Protein AF-0000000078280995 (afdb_homodimer)

Sequence (198 aa):
MEKNSMEFKRMLYELMNGTLDLETHPVPESRNVKNEFEEGGVCGELYKEVFEANRRICERFGVPEDKDVEIIISKLLQIGEYECMKMYDYGALFSKNSKMEKNSMEFKRMLYELMNGTLDLETHPVPESRNVKNEFEEGGVCGELYKEVFEANRRICERFGVPEDKDVEIIISKLLQIGEYECMKMYDYGALFSKNSK

Structure (mmCIF, N/CA/C/O backbone):
data_AF-0000000078280995-model_v1
#
loop_
_entity.id
_entity.type
_entity.pdbx_description
1 polymer 'Uncharacterized protein'
#
loop_
_atom_site.group_PDB
_atom_site.id
_atom_site.type_symbol
_atom_site.label_atom_id
_atom_site.label_alt_id
_atom_site.label_comp_id
_atom_site.label_asym_id
_atom_site.label_entity_id
_atom_site.label_seq_id
_atom_site.pdbx_PDB_ins_code
_atom_site.Cartn_x
_atom_site.Cartn_y
_atom_site.Cartn_z
_atom_site.occupancy
_atom_site.B_iso_or_equiv
_atom_site.auth_seq_id
_atom_site.auth_comp_id
_atom_site.auth_asym_id
_atom_site.auth_atom_id
_atom_site.pdbx_PDB_model_num
ATOM 1 N N . MET A 1 1 ? -13.375 12.188 17.203 1 84.31 1 MET A N 1
ATOM 2 C CA . MET A 1 1 ? -12.18 11.352 17.219 1 84.31 1 MET A CA 1
ATOM 3 C C . MET A 1 1 ? -10.922 12.203 17.094 1 84.31 1 MET A C 1
ATOM 5 O O . MET A 1 1 ? -10.906 13.195 16.359 1 84.31 1 MET A O 1
ATOM 9 N N . GLU A 1 2 ? -9.867 11.75 17.875 1 90.56 2 GLU A N 1
ATOM 10 C CA . GLU A 1 2 ? -8.602 12.477 17.797 1 90.56 2 GLU A CA 1
ATOM 11 C C . GLU A 1 2 ? -7.969 12.312 16.406 1 90.56 2 GLU A C 1
ATOM 13 O O . GLU A 1 2 ? -7.773 11.195 15.938 1 90.56 2 GLU A O 1
ATOM 18 N N . LYS A 1 3 ? -7.59 13.297 15.742 1 92.75 3 LYS A N 1
ATOM 19 C CA . LYS A 1 3 ? -7.199 13.32 14.336 1 92.75 3 LYS A CA 1
ATOM 20 C C . LYS A 1 3 ? -5.863 12.617 14.125 1 92.75 3 LYS A C 1
ATOM 22 O O . LYS A 1 3 ? -5.562 12.164 13.016 1 92.75 3 LYS A O 1
ATOM 27 N N . ASN A 1 4 ? -5.098 12.5 15.141 1 92.25 4 ASN A N 1
ATOM 28 C CA . ASN A 1 4 ? -3.807 11.836 14.969 1 92.25 4 ASN A CA 1
ATOM 29 C C . ASN A 1 4 ? -3.814 10.43 15.562 1 92.25 4 ASN A C 1
ATOM 31 O O . ASN A 1 4 ? -2.777 9.766 15.609 1 92.25 4 ASN A O 1
ATOM 35 N N . SER A 1 5 ? -4.973 9.977 15.938 1 95.31 5 SER A N 1
ATOM 36 C CA . SER A 1 5 ? -5.086 8.641 16.516 1 95.31 5 SER A CA 1
ATOM 37 C C . SER A 1 5 ? -5.059 7.566 15.43 1 95.31 5 SER A C 1
ATOM 39 O O . SER A 1 5 ? -5.367 7.844 14.266 1 95.31 5 SER A O 1
ATOM 41 N N . MET A 1 6 ? -4.703 6.332 15.852 1 97.06 6 MET A N 1
ATOM 42 C CA . MET A 1 6 ? -4.703 5.195 14.93 1 97.06 6 MET A CA 1
ATOM 43 C C . MET A 1 6 ? -6.113 4.91 14.422 1 97.06 6 MET A C 1
ATOM 45 O O . MET A 1 6 ? -6.301 4.578 13.25 1 97.06 6 MET A O 1
ATOM 49 N N . GLU A 1 7 ? -7.094 5.094 15.281 1 96.31 7 GLU A N 1
ATOM 50 C CA . GLU A 1 7 ? -8.484 4.852 14.906 1 96.31 7 GLU A CA 1
ATOM 51 C C . GLU A 1 7 ? -8.938 5.797 13.797 1 96.31 7 GLU A C 1
ATOM 53 O O . GLU A 1 7 ? -9.602 5.375 12.852 1 96.31 7 GLU A O 1
ATOM 58 N N . PHE A 1 8 ? -8.555 7.043 13.969 1 97.44 8 PHE A N 1
ATOM 59 C CA . PHE A 1 8 ? -8.922 8.039 12.969 1 97.44 8 PHE A CA 1
ATOM 60 C C . PHE A 1 8 ? -8.242 7.75 11.641 1 97.44 8 PHE A C 1
ATOM 62 O O . PHE A 1 8 ? -8.891 7.762 10.586 1 97.44 8 PHE A O 1
ATOM 69 N N . LYS A 1 9 ? -7.016 7.422 11.648 1 98.12 9 LYS A N 1
ATOM 70 C CA . LYS A 1 9 ? -6.25 7.102 10.445 1 98.12 9 LYS A CA 1
ATOM 71 C C . LYS A 1 9 ? -6.824 5.875 9.734 1 98.12 9 LYS A C 1
ATOM 73 O O . LYS A 1 9 ? -6.957 5.867 8.516 1 98.12 9 LYS A O 1
ATOM 78 N N . ARG A 1 10 ? -7.141 4.883 10.5 1 97.94 10 ARG A N 1
ATOM 79 C CA . ARG A 1 10 ? -7.715 3.662 9.945 1 97.94 10 ARG A CA 1
ATOM 80 C C . ARG A 1 10 ? -9.07 3.939 9.305 1 97.94 10 ARG A C 1
ATOM 82 O O . ARG A 1 10 ? -9.391 3.373 8.258 1 97.94 10 ARG A O 1
ATOM 89 N N . MET A 1 11 ? -9.812 4.77 9.953 1 97.75 11 MET A N 1
ATOM 90 C CA . MET A 1 11 ? -11.102 5.148 9.383 1 97.75 11 MET A CA 1
ATOM 91 C C . MET A 1 11 ? -10.914 5.805 8.016 1 97.75 11 MET A C 1
ATOM 93 O O . MET A 1 11 ? -11.617 5.469 7.062 1 97.75 11 MET A O 1
ATOM 97 N N . LEU A 1 12 ? -9.977 6.715 7.887 1 98.25 12 LEU A N 1
ATOM 98 C CA . LEU A 1 12 ? -9.711 7.363 6.609 1 98.25 12 LEU A CA 1
ATOM 99 C C . LEU A 1 12 ? -9.273 6.344 5.562 1 98.25 12 LEU A C 1
ATOM 101 O O . LEU A 1 12 ? -9.703 6.414 4.41 1 98.25 12 LEU A O 1
ATOM 105 N N . TYR A 1 13 ? -8.414 5.445 6.016 1 98.62 13 TYR A N 1
ATOM 106 C CA . TYR A 1 13 ? -7.949 4.391 5.125 1 98.62 13 TYR A CA 1
ATOM 107 C C . TYR A 1 13 ? -9.117 3.547 4.621 1 98.62 13 TYR A C 1
ATOM 109 O O . TYR A 1 13 ? -9.188 3.223 3.436 1 98.62 13 TYR A O 1
ATOM 117 N N . GLU A 1 14 ? -10 3.18 5.512 1 98.06 14 GLU A N 1
ATOM 118 C CA . GLU A 1 14 ? -11.172 2.393 5.148 1 98.06 14 GLU A CA 1
ATOM 119 C C . GLU A 1 14 ? -12.102 3.176 4.219 1 98.06 14 GLU A C 1
ATOM 121 O O . GLU A 1 14 ? -12.688 2.605 3.297 1 98.06 14 GLU A O 1
ATOM 126 N N . LEU A 1 15 ? -12.258 4.465 4.473 1 97.81 15 LEU A N 1
ATOM 127 C CA . LEU A 1 15 ? -13.016 5.324 3.572 1 97.81 15 LEU A CA 1
ATOM 128 C C . LEU A 1 15 ? -12.414 5.309 2.17 1 97.81 15 LEU A C 1
ATOM 130 O O . LEU A 1 15 ? -13.133 5.109 1.186 1 97.81 15 LEU A O 1
ATOM 134 N N . MET A 1 16 ? -11.102 5.508 2.096 1 97.81 16 MET A N 1
ATOM 135 C CA . MET A 1 16 ? -10.367 5.578 0.832 1 97.81 16 MET A CA 1
ATOM 136 C C . MET A 1 16 ? -10.5 4.27 0.057 1 97.81 16 MET A C 1
ATOM 138 O O . MET A 1 16 ? -10.492 4.273 -1.176 1 97.81 16 MET A O 1
ATOM 142 N N . ASN A 1 17 ? -10.695 3.143 0.762 1 97.62 17 ASN A N 1
ATOM 143 C CA . ASN A 1 17 ? -10.773 1.822 0.143 1 97.62 17 ASN A CA 1
ATOM 144 C C . ASN A 1 17 ? -12.227 1.379 -0.04 1 97.62 17 ASN A C 1
ATOM 146 O O . ASN A 1 17 ? -12.484 0.285 -0.545 1 97.62 17 ASN A O 1
ATOM 150 N N . GLY A 1 18 ? -13.156 2.166 0.391 1 95.44 18 GLY A N 1
ATOM 151 C CA . GLY A 1 18 ? -14.57 1.879 0.218 1 95.44 18 GLY A CA 1
ATOM 152 C C . GLY A 1 18 ? -15.062 0.754 1.108 1 95.44 18 GLY A C 1
ATOM 153 O O . GLY A 1 18 ? -16.047 0.094 0.791 1 95.44 18 GLY A O 1
ATOM 154 N N . THR A 1 19 ? -14.32 0.496 2.205 1 95.88 19 THR A N 1
ATOM 155 C CA . THR A 1 19 ? -14.672 -0.651 3.033 1 95.88 19 THR A CA 1
ATOM 156 C C . THR A 1 19 ? -15.477 -0.21 4.254 1 95.88 19 THR A C 1
ATOM 158 O O . THR A 1 19 ? -16 -1.046 4.992 1 95.88 19 THR A O 1
ATOM 161 N N . LEU A 1 20 ? -15.57 1.124 4.434 1 95 20 LEU A N 1
ATOM 162 C CA . LEU A 1 20 ? -16.406 1.636 5.516 1 95 20 LEU A CA 1
ATOM 163 C C . LEU A 1 20 ? -17.875 1.718 5.078 1 95 20 LEU A C 1
ATOM 165 O O . LEU A 1 20 ? -18.172 2.254 4.012 1 95 20 LEU A O 1
ATOM 169 N N . ASP A 1 21 ? -18.75 1.149 5.875 1 93.94 21 ASP A N 1
ATOM 170 C CA . ASP A 1 21 ? -20.188 1.214 5.594 1 93.94 21 ASP A CA 1
ATOM 171 C C . ASP A 1 21 ? -20.75 2.58 5.965 1 93.94 21 ASP A C 1
ATOM 173 O O . ASP A 1 21 ? -21.156 2.801 7.109 1 93.94 21 ASP A O 1
ATOM 177 N N . LEU A 1 22 ? -20.938 3.416 4.992 1 92.75 22 LEU A N 1
ATOM 178 C CA . LEU A 1 22 ? -21.375 4.785 5.242 1 92.75 22 LEU A CA 1
ATOM 179 C C . LEU A 1 22 ? -22.891 4.855 5.398 1 92.75 22 LEU A C 1
ATOM 181 O O . LEU A 1 22 ? -23.422 5.852 5.887 1 92.75 22 LEU A O 1
ATOM 185 N N . GLU A 1 23 ? -23.562 3.932 4.887 1 92.6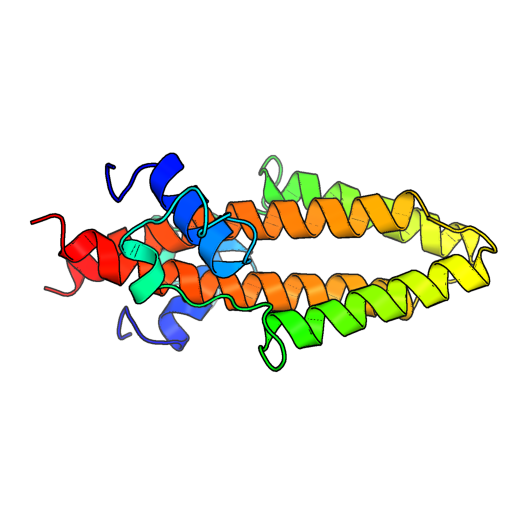2 23 GLU A N 1
ATOM 186 C CA . GLU A 1 23 ? -25.016 3.92 5.039 1 92.62 23 GLU A CA 1
ATOM 187 C C . GLU A 1 23 ? -25.422 3.789 6.504 1 92.62 23 GLU A C 1
ATOM 189 O O . GLU A 1 23 ? -26.297 4.512 6.98 1 92.62 23 GLU A O 1
ATOM 194 N N . THR A 1 24 ? -24.719 2.963 7.223 1 92.81 24 THR A N 1
ATOM 195 C CA . THR A 1 24 ? -25.062 2.711 8.617 1 92.81 24 THR A CA 1
ATOM 196 C C . THR A 1 24 ? -24.172 3.516 9.555 1 92.81 24 THR A C 1
ATOM 198 O O . THR A 1 24 ? -24.547 3.781 10.703 1 92.81 24 THR A O 1
ATOM 201 N N . HIS A 1 25 ? -22.984 3.885 9.047 1 91.19 25 HIS A N 1
ATOM 202 C CA . HIS A 1 25 ? -22.031 4.629 9.852 1 91.19 25 HIS A CA 1
ATOM 203 C C . HIS A 1 25 ? -21.469 5.828 9.094 1 91.19 25 HIS A C 1
ATOM 205 O O . HIS A 1 25 ? -20.281 5.859 8.742 1 91.19 25 HIS A O 1
ATOM 211 N N . PRO A 1 26 ? -22.297 6.844 8.93 1 93.38 26 PRO A N 1
ATOM 212 C CA . PRO A 1 26 ? -21.797 8.023 8.227 1 93.38 26 PRO A CA 1
ATOM 213 C C . PRO A 1 26 ? -20.797 8.828 9.055 1 93.38 26 PRO A C 1
ATOM 215 O O . PRO A 1 26 ? -20.953 8.938 10.273 1 93.38 26 PRO A O 1
ATOM 218 N N . VAL A 1 27 ? -19.781 9.289 8.43 1 95.12 27 VAL A N 1
ATOM 219 C CA . VAL A 1 27 ? -18.781 10.141 9.07 1 95.12 27 VAL A CA 1
ATOM 220 C C . VAL A 1 27 ? -18.578 11.414 8.25 1 95.12 27 VAL A C 1
ATOM 222 O O . VAL A 1 27 ? -18.578 11.367 7.016 1 95.12 27 VAL A O 1
ATOM 225 N N . PRO A 1 28 ? -18.359 12.562 8.891 1 95.06 28 PRO A N 1
ATOM 226 C CA . PRO A 1 28 ? -18.203 13.82 8.148 1 95.06 28 PRO A CA 1
ATOM 227 C C . PRO A 1 28 ? -16.969 13.82 7.25 1 95.06 28 PRO A C 1
ATOM 229 O O . PRO A 1 28 ? -16.938 14.516 6.227 1 95.06 28 PRO A O 1
ATOM 232 N N . GLU A 1 29 ? -15.938 13.008 7.527 1 96.31 29 GLU A N 1
ATOM 233 C CA . GLU A 1 29 ? -14.68 12.953 6.785 1 96.31 29 GLU A CA 1
ATOM 234 C C . GLU A 1 29 ? -14.891 12.398 5.379 1 96.31 29 GLU A C 1
ATOM 236 O O . GLU A 1 29 ? -14.047 12.578 4.504 1 96.31 29 GLU A O 1
ATOM 241 N N . SER A 1 30 ? -16.047 11.688 5.199 1 96.12 30 SER A N 1
ATOM 242 C CA . SER A 1 30 ? -16.328 11.109 3.889 1 96.12 30 SER A CA 1
ATOM 243 C C . SER A 1 30 ? -16.453 12.195 2.822 1 96.12 30 SER A C 1
ATOM 245 O O . SER A 1 30 ? -16.344 11.914 1.628 1 96.12 30 SER A O 1
ATOM 247 N N . ARG A 1 31 ? -16.625 13.438 3.236 1 95.81 31 ARG A N 1
ATOM 248 C CA . ARG A 1 31 ? -16.703 14.547 2.293 1 95.81 31 ARG A CA 1
ATOM 249 C C . ARG A 1 31 ? -15.328 14.883 1.724 1 95.81 31 ARG A C 1
ATOM 251 O O . ARG A 1 31 ? -15.227 15.438 0.628 1 95.81 31 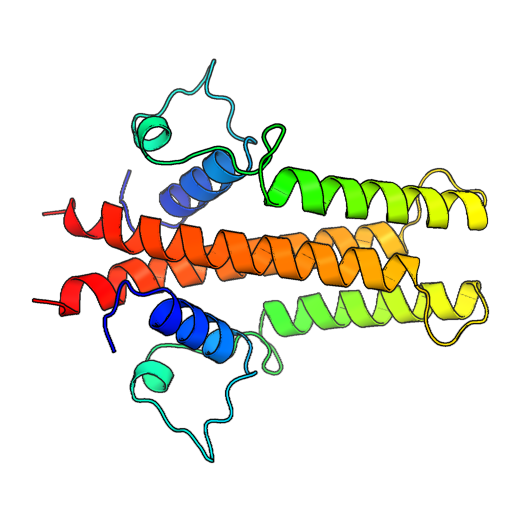ARG A O 1
ATOM 258 N N . ASN A 1 32 ? -14.258 14.539 2.375 1 96.19 32 ASN A N 1
ATOM 259 C CA . ASN A 1 32 ? -12.891 14.898 2.004 1 96.19 32 ASN A CA 1
ATOM 260 C C . ASN A 1 32 ? -12.133 13.703 1.428 1 96.19 32 ASN A C 1
ATOM 262 O O . ASN A 1 32 ? -11.062 13.875 0.849 1 96.19 32 ASN A O 1
ATOM 266 N N . VAL A 1 33 ? -12.727 12.492 1.677 1 97 33 VAL A N 1
ATOM 267 C CA . VAL A 1 33 ? -12.016 11.273 1.313 1 97 33 VAL A CA 1
ATOM 268 C C . VAL A 1 33 ? -12.789 10.516 0.235 1 97 33 VAL A C 1
ATOM 270 O O . VAL A 1 33 ? -13.93 10.109 0.455 1 97 33 VAL A O 1
ATOM 273 N N . LYS A 1 34 ? -12.164 10.391 -0.833 1 94.12 34 LYS A N 1
ATOM 274 C CA . LYS A 1 34 ? -12.789 9.695 -1.954 1 94.12 34 LYS A CA 1
ATOM 275 C C . LYS A 1 34 ? -12.469 8.203 -1.923 1 94.12 34 LYS A C 1
ATOM 277 O O . LYS A 1 34 ? -11.344 7.812 -1.622 1 94.12 34 LYS A O 1
ATOM 282 N N . ASN A 1 35 ? -13.477 7.355 -2.268 1 96.25 35 ASN A N 1
ATOM 283 C CA . ASN A 1 35 ? -13.242 5.938 -2.525 1 96.25 35 ASN A CA 1
ATOM 284 C C . ASN A 1 35 ? -12.406 5.73 -3.789 1 96.25 35 ASN A C 1
ATOM 286 O O . ASN A 1 35 ? -12.898 5.934 -4.902 1 96.25 35 ASN A O 1
ATOM 290 N N . GLU A 1 36 ? -11.234 5.242 -3.654 1 97.44 36 GLU A N 1
ATOM 291 C CA . GLU A 1 36 ? -10.281 5.148 -4.758 1 97.44 36 GLU A CA 1
ATOM 292 C C . GLU A 1 36 ? -10.492 3.867 -5.562 1 97.44 36 GLU A C 1
ATOM 294 O O . GLU A 1 36 ? -9.828 3.648 -6.578 1 97.44 36 GLU A O 1
ATOM 299 N N . PHE A 1 37 ? -11.422 3.051 -5.137 1 97.25 37 PHE A N 1
ATOM 300 C CA . PHE A 1 37 ? -11.656 1.775 -5.801 1 97.25 37 PHE A CA 1
ATOM 301 C C . PHE A 1 37 ? -12.977 1.792 -6.559 1 97.25 37 PHE A C 1
ATOM 303 O O . PHE A 1 37 ? -13.438 0.753 -7.039 1 97.25 37 PHE A O 1
ATOM 310 N N . GLU A 1 38 ? -13.523 2.928 -6.59 1 93.19 38 GLU A N 1
ATOM 311 C CA . GLU A 1 38 ? -14.719 3.059 -7.426 1 93.19 38 GLU A CA 1
ATOM 312 C C . GLU A 1 38 ? -14.383 2.848 -8.898 1 93.19 38 GLU A C 1
ATOM 314 O O . GLU A 1 38 ? -13.219 2.949 -9.297 1 93.19 38 GLU A O 1
ATOM 319 N N . GLU A 1 39 ? -15.391 2.578 -9.633 1 88.5 39 GLU A N 1
ATOM 320 C CA . GLU A 1 39 ? -15.203 2.363 -11.062 1 88.5 39 GLU A CA 1
ATOM 321 C C . GLU A 1 39 ? -14.508 3.559 -11.719 1 88.5 39 GLU A C 1
ATOM 323 O O . GLU A 1 39 ? -14.867 4.707 -11.461 1 88.5 39 GLU A O 1
ATOM 328 N N . GLY A 1 40 ? -13.469 3.246 -12.438 1 88.31 40 GLY A N 1
ATOM 329 C CA . GLY A 1 40 ? -12.742 4.297 -13.141 1 88.31 40 GLY A CA 1
ATOM 330 C C . GLY A 1 40 ? -11.633 4.918 -12.305 1 88.31 40 GLY A C 1
ATOM 331 O O . GLY A 1 40 ? -10.883 5.758 -12.797 1 88.31 40 GLY A O 1
ATOM 332 N N . GLY A 1 41 ? -11.602 4.594 -11.039 1 92.62 41 GLY A N 1
ATOM 333 C CA . GLY A 1 41 ? -10.531 5.09 -10.188 1 92.62 41 GLY A CA 1
ATOM 334 C C . GLY A 1 41 ? -9.219 4.363 -10.398 1 92.62 41 GLY A C 1
ATOM 335 O O . GLY A 1 41 ? -9.203 3.211 -10.836 1 92.62 41 GLY A O 1
ATOM 336 N N . VAL A 1 42 ? -8.102 4.984 -10.086 1 96.12 42 VAL A N 1
ATOM 337 C CA . VAL A 1 42 ? -6.758 4.461 -10.305 1 96.12 42 VAL A CA 1
ATOM 338 C C . VAL A 1 42 ? -6.605 3.115 -9.594 1 96.12 42 VAL A C 1
ATOM 340 O O . VAL A 1 42 ? -6.23 2.119 -10.219 1 96.12 42 VAL A O 1
ATOM 343 N N . CYS A 1 43 ? -7.016 3.039 -8.336 1 98.19 43 CYS A N 1
ATOM 344 C CA . CYS A 1 43 ? -6.824 1.828 -7.547 1 98.19 43 CYS A CA 1
ATOM 345 C C . CYS A 1 43 ? -7.75 0.714 -8.023 1 98.19 43 CYS A C 1
ATOM 347 O O . CYS A 1 43 ? -7.352 -0.452 -8.062 1 98.19 43 CYS A O 1
ATOM 349 N N . GLY A 1 44 ? -8.961 1.126 -8.391 1 97.56 44 GLY A N 1
ATOM 350 C CA . GLY A 1 44 ? -9.891 0.143 -8.93 1 97.56 44 GLY A CA 1
ATOM 351 C C . GLY A 1 44 ? -9.367 -0.549 -10.172 1 97.56 44 GLY A C 1
ATOM 352 O O . GLY A 1 44 ? -9.445 -1.773 -10.289 1 97.56 44 GLY A O 1
ATOM 353 N N . GLU A 1 45 ? -8.82 0.225 -11.094 1 97.94 45 GLU A N 1
ATOM 354 C CA . GLU A 1 45 ? -8.297 -0.326 -12.336 1 97.94 45 GLU A CA 1
ATOM 355 C C . GLU A 1 45 ? -7.078 -1.209 -12.086 1 97.94 45 GLU A C 1
ATOM 357 O O . GLU A 1 45 ? -6.945 -2.281 -12.68 1 97.94 45 GLU A O 1
ATOM 362 N N . LEU A 1 46 ? -6.211 -0.807 -11.219 1 98.69 46 LEU A N 1
ATOM 363 C CA . LEU A 1 46 ? -5.039 -1.601 -10.867 1 98.69 46 LEU A CA 1
ATOM 364 C C . LEU A 1 46 ? -5.445 -2.912 -10.203 1 98.69 46 LEU A C 1
ATOM 366 O O . LEU A 1 46 ? -4.883 -3.967 -10.508 1 98.69 46 LEU A O 1
ATOM 370 N N . TYR A 1 47 ? -6.488 -2.828 -9.398 1 98.25 47 TYR A N 1
ATOM 371 C CA . TYR A 1 47 ? -6.922 -4.027 -8.688 1 98.25 47 TYR A CA 1
ATOM 372 C C . TYR A 1 47 ? -7.559 -5.027 -9.648 1 98.25 47 TYR A C 1
ATOM 374 O O . TYR A 1 47 ? -7.422 -6.238 -9.469 1 98.25 47 TYR A O 1
ATOM 382 N N . LYS A 1 48 ? -8.234 -4.504 -10.602 1 98.12 48 LYS A N 1
ATOM 383 C CA . LYS A 1 48 ? -8.789 -5.383 -11.625 1 98.12 48 LYS A CA 1
ATOM 384 C C . LYS A 1 48 ? -7.691 -6.215 -12.281 1 98.12 48 LYS A C 1
ATOM 386 O O . LYS A 1 48 ? -7.883 -7.402 -12.547 1 98.12 48 LYS A O 1
ATOM 391 N N . GLU A 1 49 ? -6.559 -5.586 -12.531 1 98.56 49 GLU A N 1
ATOM 392 C CA . GLU A 1 49 ? -5.43 -6.309 -13.109 1 98.56 49 GLU A CA 1
ATOM 393 C C . GLU A 1 49 ? -4.91 -7.379 -12.156 1 98.56 49 GLU A C 1
ATOM 395 O O . GLU A 1 49 ? -4.535 -8.469 -12.586 1 98.56 49 GLU A O 1
ATOM 400 N N . VAL A 1 50 ? -4.926 -7.07 -10.906 1 98.81 50 VAL A N 1
ATOM 401 C CA . VAL A 1 50 ? -4.539 -8.039 -9.883 1 98.81 50 VAL A CA 1
ATOM 402 C C . VAL A 1 50 ? -5.48 -9.242 -9.922 1 98.81 50 VAL A C 1
ATOM 404 O O . VAL A 1 50 ? -5.031 -10.383 -9.945 1 98.81 50 VAL A O 1
ATOM 407 N N . PHE A 1 51 ? -6.746 -8.938 -9.938 1 98.19 51 PHE A N 1
ATOM 408 C CA . PHE A 1 51 ? -7.77 -9.977 -9.938 1 98.19 51 PHE A CA 1
ATOM 409 C C . PHE A 1 51 ? -7.633 -10.875 -11.156 1 98.19 51 PHE A C 1
ATOM 411 O O . PHE A 1 51 ? -7.668 -12.102 -11.039 1 98.19 51 PHE A O 1
ATOM 418 N N . GLU A 1 52 ? -7.461 -10.273 -12.305 1 98.69 52 GLU A N 1
ATOM 419 C CA . GLU A 1 52 ? -7.34 -11.031 -13.539 1 98.69 52 GLU A CA 1
ATOM 420 C C . GLU A 1 52 ? -6.082 -11.898 -13.539 1 98.69 52 GLU A C 1
ATOM 422 O O . GLU A 1 52 ? -6.113 -13.047 -13.984 1 98.69 52 GLU A O 1
ATOM 427 N N . ALA A 1 53 ? -4.965 -11.367 -13.109 1 98.88 53 ALA A N 1
ATOM 428 C CA . ALA A 1 53 ? -3.725 -12.133 -13.016 1 98.88 53 ALA A CA 1
ATOM 429 C C . ALA A 1 53 ? -3.883 -13.32 -12.062 1 98.88 53 ALA A C 1
ATOM 431 O O . ALA A 1 53 ? -3.424 -14.422 -12.359 1 98.88 53 ALA A O 1
ATOM 432 N N . ASN A 1 54 ? -4.527 -13.07 -10.898 1 98.88 54 ASN A N 1
ATOM 433 C CA . ASN A 1 54 ? -4.809 -14.141 -9.945 1 98.88 54 ASN A CA 1
ATOM 434 C C . ASN A 1 54 ? -5.645 -15.25 -10.578 1 98.88 54 ASN A C 1
ATOM 436 O O . ASN A 1 54 ? -5.348 -16.438 -10.406 1 98.88 54 ASN A O 1
ATOM 440 N N . ARG A 1 55 ? -6.633 -14.875 -11.328 1 98.5 55 ARG A N 1
ATOM 441 C CA . ARG A 1 55 ? -7.488 -15.836 -12.008 1 98.5 55 ARG A CA 1
ATOM 442 C C . ARG A 1 55 ? -6.684 -16.688 -12.984 1 98.5 55 ARG A C 1
ATOM 444 O O . ARG A 1 55 ? -6.859 -17.906 -13.047 1 98.5 55 ARG A O 1
ATOM 451 N N . ARG A 1 56 ? -5.793 -16.094 -13.727 1 98.69 56 ARG A N 1
ATOM 452 C CA . ARG A 1 56 ? -4.973 -16.828 -14.688 1 98.69 56 ARG A CA 1
ATOM 453 C C . ARG A 1 56 ? -4.086 -17.844 -13.984 1 98.69 56 ARG A C 1
ATOM 455 O O . ARG 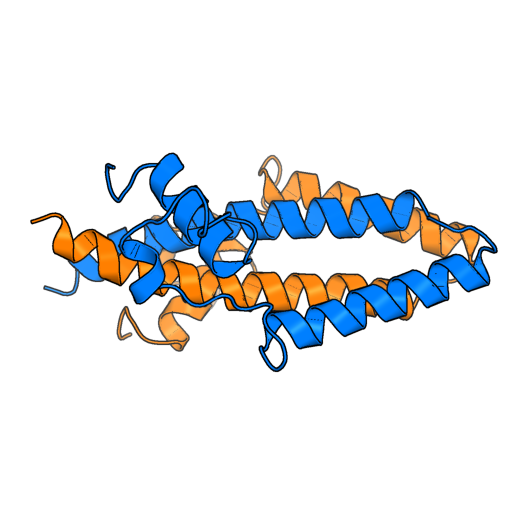A 1 56 ? -3.922 -18.969 -14.461 1 98.69 56 ARG A O 1
ATOM 462 N N . ILE A 1 57 ? -3.51 -17.453 -12.883 1 98.75 57 ILE A N 1
ATOM 463 C CA . ILE A 1 57 ? -2.65 -18.359 -12.125 1 98.75 57 ILE A CA 1
ATOM 464 C C . ILE A 1 57 ? -3.459 -19.562 -11.648 1 98.75 57 ILE A C 1
ATOM 466 O O . ILE A 1 57 ? -3.033 -20.719 -11.82 1 98.75 57 ILE A O 1
ATOM 470 N N . CYS A 1 58 ? -4.609 -19.297 -11.086 1 98.5 58 CYS A N 1
ATOM 471 C CA . CYS A 1 58 ? -5.465 -20.359 -10.57 1 98.5 58 CYS A CA 1
ATOM 472 C C . CYS A 1 58 ? -5.887 -21.312 -11.688 1 98.5 58 CYS A C 1
ATOM 474 O O . CYS A 1 58 ? -5.906 -22.531 -11.5 1 98.5 58 CYS A O 1
ATOM 476 N N . GLU A 1 59 ? -6.215 -20.734 -12.812 1 98.44 59 GLU A N 1
ATOM 477 C CA . GLU A 1 59 ? -6.586 -21.547 -13.961 1 98.44 59 GLU A CA 1
ATOM 478 C C . GLU A 1 59 ? -5.441 -22.469 -14.375 1 98.44 59 GLU A C 1
ATOM 480 O O . GLU A 1 59 ? -5.66 -23.641 -14.664 1 98.44 59 GLU A O 1
ATOM 485 N N . ARG A 1 60 ? -4.238 -21.969 -14.406 1 98.12 60 ARG A N 1
ATOM 486 C CA . ARG A 1 60 ? -3.076 -22.75 -14.797 1 98.12 60 ARG A CA 1
ATOM 487 C C . ARG A 1 60 ? -2.803 -23.859 -13.789 1 98.12 60 ARG A C 1
ATOM 489 O O . ARG A 1 60 ? -2.375 -24.953 -14.164 1 98.12 60 ARG A O 1
ATOM 496 N N . PHE A 1 61 ? -3.055 -23.562 -12.516 1 97.81 61 PHE A N 1
ATOM 497 C CA . PHE A 1 61 ? -2.854 -24.547 -11.461 1 97.81 61 PHE A CA 1
ATOM 498 C C . PHE A 1 61 ? -4.051 -25.484 -11.359 1 97.81 61 PHE A C 1
ATOM 500 O O . PHE A 1 61 ? -3.959 -26.547 -10.75 1 97.81 61 PHE A O 1
ATOM 507 N N . GLY A 1 62 ? -5.137 -25.125 -11.977 1 97.69 62 GLY A N 1
ATOM 508 C CA . GLY A 1 62 ? -6.348 -25.922 -11.898 1 97.69 62 GLY A CA 1
ATOM 509 C C . GLY A 1 62 ? -7.02 -25.859 -10.539 1 97.69 62 GLY A C 1
ATOM 510 O O . GLY A 1 62 ? -7.566 -26.859 -10.062 1 97.69 62 GLY A O 1
ATOM 511 N N . VAL A 1 63 ? -6.863 -24.75 -9.766 1 98.06 63 VAL A N 1
ATOM 512 C CA . VAL A 1 63 ? -7.453 -24.578 -8.445 1 98.06 63 VAL A CA 1
ATOM 513 C C . VAL A 1 63 ? -8.289 -23.297 -8.406 1 98.06 63 VAL A C 1
ATOM 515 O O . VAL A 1 63 ? -8.016 -22.344 -9.141 1 98.06 63 VAL A O 1
ATOM 518 N N . PRO A 1 64 ? -9.289 -23.297 -7.594 1 97.44 64 PRO A N 1
ATOM 519 C CA . PRO A 1 64 ? -10.102 -22.078 -7.492 1 97.44 64 PRO A CA 1
ATOM 520 C C . PRO A 1 64 ? -9.367 -20.938 -6.773 1 97.44 64 PRO A C 1
ATOM 522 O O . PRO A 1 64 ? -9.656 -19.766 -7.02 1 97.44 64 PRO A O 1
ATOM 525 N N . GLU A 1 65 ? -8.523 -21.328 -5.789 1 97.81 65 GLU A N 1
ATOM 526 C CA . GLU A 1 65 ? -7.707 -20.391 -5.023 1 97.81 65 GLU A CA 1
ATOM 527 C C . GLU A 1 65 ? -6.324 -20.969 -4.742 1 97.81 65 GLU A C 1
ATOM 529 O O . GLU A 1 65 ? -6.184 -22.172 -4.488 1 97.81 65 GLU A O 1
ATOM 534 N N . ASP A 1 66 ? -5.414 -20.109 -4.859 1 98.5 66 ASP A N 1
ATOM 535 C CA . ASP A 1 66 ? -4.059 -20.547 -4.555 1 98.5 66 ASP A CA 1
ATOM 536 C C . ASP A 1 66 ? -3.535 -19.891 -3.279 1 98.5 66 ASP A C 1
ATOM 538 O O . ASP A 1 66 ? -3.521 -18.672 -3.172 1 98.5 66 ASP A O 1
ATOM 542 N N . LYS A 1 67 ? -3.076 -20.672 -2.41 1 98.38 67 LYS A N 1
ATOM 543 C CA . LYS A 1 67 ? -2.699 -20.188 -1.084 1 98.38 67 LYS A CA 1
ATOM 544 C C . LYS A 1 67 ? -1.515 -19.219 -1.163 1 98.38 67 LYS A C 1
ATOM 546 O O . LYS A 1 67 ? -1.438 -18.266 -0.398 1 98.38 67 LYS A O 1
ATOM 551 N N . ASP A 1 68 ? -0.57 -19.531 -2.006 1 98.81 68 ASP A N 1
ATOM 552 C CA . ASP A 1 68 ? 0.607 -18.672 -2.104 1 98.81 68 ASP A CA 1
ATOM 553 C C . ASP A 1 68 ? 0.258 -17.328 -2.744 1 98.81 68 ASP A C 1
ATOM 555 O O . ASP A 1 68 ? 0.801 -16.297 -2.359 1 98.81 68 ASP A O 1
ATOM 559 N N . VAL A 1 69 ? -0.645 -17.312 -3.715 1 98.81 69 VAL A N 1
ATOM 560 C CA . VAL A 1 69 ? -1.106 -16.047 -4.297 1 98.81 69 VAL A CA 1
ATOM 561 C C . VAL A 1 69 ? -1.845 -15.234 -3.24 1 98.81 69 VAL A C 1
ATOM 563 O O . VAL A 1 69 ? -1.647 -14.016 -3.137 1 98.81 69 VAL A O 1
ATOM 566 N N . GLU A 1 70 ? -2.635 -15.922 -2.42 1 98.75 70 GLU A N 1
ATOM 567 C CA . GLU A 1 70 ? -3.355 -15.234 -1.349 1 98.75 70 GLU A CA 1
ATOM 568 C C . GLU A 1 70 ? -2.391 -14.617 -0.341 1 98.75 70 GLU A C 1
ATOM 570 O O . GLU A 1 70 ? -2.635 -13.523 0.166 1 98.75 70 GLU A O 1
ATOM 575 N N . ILE A 1 71 ? -1.313 -15.281 -0.034 1 98.88 71 ILE A N 1
ATOM 576 C CA . ILE A 1 71 ? -0.299 -14.758 0.873 1 98.88 71 ILE A CA 1
ATOM 577 C C . ILE A 1 71 ? 0.312 -13.484 0.282 1 98.88 71 ILE A C 1
ATOM 579 O O . ILE A 1 71 ? 0.43 -12.469 0.969 1 98.88 71 ILE A O 1
ATOM 583 N N . ILE A 1 72 ? 0.651 -13.516 -1.001 1 98.94 72 ILE A N 1
ATOM 584 C CA . ILE A 1 72 ? 1.259 -12.375 -1.669 1 98.94 72 ILE A CA 1
ATOM 585 C C . ILE A 1 72 ? 0.312 -11.18 -1.607 1 98.94 72 ILE A C 1
ATOM 587 O O . ILE A 1 72 ? 0.708 -10.086 -1.196 1 98.94 72 ILE A O 1
ATOM 591 N N . ILE A 1 73 ? -0.944 -11.375 -1.978 1 98.94 73 ILE A N 1
ATOM 592 C CA . ILE A 1 73 ? -1.931 -10.297 -2.012 1 98.94 73 ILE A CA 1
ATOM 593 C C . ILE A 1 73 ? -2.143 -9.75 -0.604 1 98.94 73 ILE A C 1
ATOM 595 O O . ILE A 1 73 ? -2.068 -8.539 -0.386 1 98.94 73 ILE A O 1
ATOM 599 N N . SER A 1 74 ? -2.314 -10.672 0.331 1 98.75 74 SER A N 1
ATOM 600 C CA . SER A 1 74 ? -2.607 -10.281 1.705 1 98.75 74 SER A CA 1
ATOM 601 C C . SER A 1 74 ? -1.444 -9.508 2.318 1 98.75 74 SER A C 1
ATOM 603 O O . SER A 1 74 ? -1.649 -8.484 2.973 1 98.75 74 SER A O 1
ATOM 605 N N . LYS A 1 75 ? -0.249 -9.93 2.145 1 98.94 75 LYS A N 1
ATOM 606 C CA . LYS A 1 75 ? 0.917 -9.305 2.762 1 98.94 75 LYS A CA 1
ATOM 607 C C . LYS A 1 75 ? 1.213 -7.949 2.129 1 98.94 75 LYS A C 1
ATOM 609 O O . LYS A 1 75 ? 1.59 -7.004 2.824 1 98.94 75 LYS A O 1
ATOM 614 N N . LEU A 1 76 ? 1.016 -7.848 0.812 1 98.94 76 LEU A N 1
ATOM 615 C CA . LEU A 1 76 ? 1.239 -6.562 0.157 1 98.94 76 LEU A CA 1
ATOM 616 C C . LEU A 1 76 ? 0.181 -5.551 0.575 1 98.94 76 LEU A C 1
ATOM 618 O O . LEU A 1 76 ? 0.484 -4.367 0.754 1 98.94 76 LEU A O 1
ATOM 622 N N . LEU A 1 77 ? -1.07 -5.992 0.743 1 98.75 77 LEU A N 1
ATOM 623 C CA . LEU A 1 77 ? -2.113 -5.109 1.256 1 98.75 77 LEU A CA 1
ATOM 624 C C . LEU A 1 77 ? -1.798 -4.664 2.68 1 98.75 77 LEU A C 1
ATOM 626 O O . LEU A 1 77 ? -2.02 -3.504 3.035 1 98.75 77 LEU A O 1
ATOM 630 N N . GLN A 1 78 ? -1.278 -5.555 3.486 1 98.75 78 GLN A N 1
ATOM 631 C CA . GLN A 1 78 ? -0.886 -5.215 4.852 1 98.75 78 GLN A CA 1
ATOM 632 C C . GLN A 1 78 ? 0.249 -4.195 4.859 1 98.75 78 GLN A C 1
ATOM 634 O O . GLN A 1 78 ? 0.238 -3.254 5.656 1 98.75 78 GLN A O 1
ATOM 639 N N . ILE A 1 79 ? 1.257 -4.406 4.023 1 98.81 79 ILE A N 1
ATOM 640 C CA . ILE A 1 79 ? 2.35 -3.451 3.887 1 98.81 79 ILE A CA 1
ATOM 641 C C . ILE A 1 79 ? 1.791 -2.084 3.498 1 98.81 79 ILE A C 1
ATOM 643 O O . ILE A 1 79 ? 2.123 -1.071 4.121 1 98.81 79 ILE A O 1
ATOM 647 N N . GLY A 1 80 ? 0.924 -2.045 2.49 1 98.69 80 GLY A N 1
ATOM 648 C CA . GLY A 1 80 ? 0.302 -0.801 2.064 1 98.69 80 GLY A CA 1
ATOM 649 C C . GLY A 1 80 ? -0.43 -0.086 3.184 1 98.69 80 GLY A C 1
ATOM 650 O O . GLY A 1 80 ? -0.301 1.13 3.34 1 98.69 80 GLY A O 1
ATOM 651 N N . GLU A 1 81 ? -1.189 -0.879 3.932 1 98.75 81 GLU A N 1
ATOM 652 C CA . GLU A 1 81 ? -1.927 -0.305 5.055 1 98.75 81 GLU A CA 1
ATOM 653 C C . GLU A 1 81 ? -0.979 0.315 6.078 1 98.75 81 GLU A C 1
ATOM 655 O O . GLU A 1 81 ? -1.189 1.445 6.52 1 98.75 81 GLU A O 1
ATOM 660 N N . TYR A 1 82 ? -0.002 -0.42 6.441 1 98.75 82 TYR A N 1
ATOM 661 C CA . TYR A 1 82 ? 0.978 0.052 7.414 1 98.75 82 TYR A CA 1
ATOM 662 C C . TYR A 1 82 ? 1.641 1.34 6.938 1 98.75 82 TYR A C 1
ATOM 664 O O . TYR A 1 82 ? 1.729 2.314 7.688 1 98.75 82 TYR A O 1
ATOM 672 N N . GLU A 1 83 ? 2.059 1.384 5.73 1 98.81 83 GLU A N 1
ATOM 673 C CA . GLU A 1 83 ? 2.73 2.549 5.16 1 98.81 83 GLU A CA 1
ATOM 674 C C . GLU A 1 83 ? 1.782 3.738 5.062 1 98.81 83 GLU A C 1
ATOM 676 O O . GLU A 1 83 ? 2.199 4.887 5.227 1 98.81 83 GLU A O 1
ATOM 681 N N . CYS A 1 84 ? 0.528 3.447 4.762 1 98.88 84 CYS A N 1
ATOM 682 C CA . CYS A 1 84 ? -0.473 4.508 4.695 1 98.88 84 CYS A CA 1
ATOM 683 C C . CYS A 1 84 ? -0.607 5.215 6.039 1 98.88 84 CYS A C 1
ATOM 685 O O . CYS A 1 84 ? -0.713 6.441 6.094 1 98.88 84 CYS A O 1
ATOM 687 N N . MET A 1 85 ? -0.541 4.434 7.137 1 98.75 85 MET A N 1
ATOM 688 C CA . MET A 1 85 ? -0.606 5.043 8.461 1 98.75 85 MET A CA 1
ATOM 689 C C . MET A 1 85 ? 0.581 5.973 8.688 1 98.75 85 MET A C 1
ATOM 691 O O . MET A 1 85 ? 0.421 7.074 9.219 1 98.75 85 MET A O 1
ATOM 695 N N . LYS A 1 86 ? 1.727 5.527 8.258 1 98.44 86 LYS A N 1
ATOM 696 C CA . LYS A 1 86 ? 2.943 6.316 8.414 1 98.44 86 LYS A CA 1
ATOM 697 C C . LYS A 1 86 ? 2.885 7.594 7.582 1 98.44 86 LYS A C 1
ATOM 699 O O . LYS A 1 86 ? 3.271 8.664 8.055 1 98.44 86 LYS A O 1
ATOM 704 N N . MET A 1 87 ? 2.4 7.473 6.414 1 98.75 87 MET A N 1
ATOM 705 C CA . MET A 1 87 ? 2.344 8.633 5.523 1 98.75 87 MET A CA 1
ATOM 706 C C . MET A 1 87 ? 1.379 9.68 6.062 1 98.75 87 MET A C 1
ATOM 708 O O . MET A 1 87 ? 1.625 10.883 5.934 1 98.75 87 MET A O 1
ATOM 712 N N . TYR A 1 88 ? 0.271 9.25 6.629 1 98.44 88 TYR A N 1
ATOM 713 C CA . TYR A 1 88 ? -0.59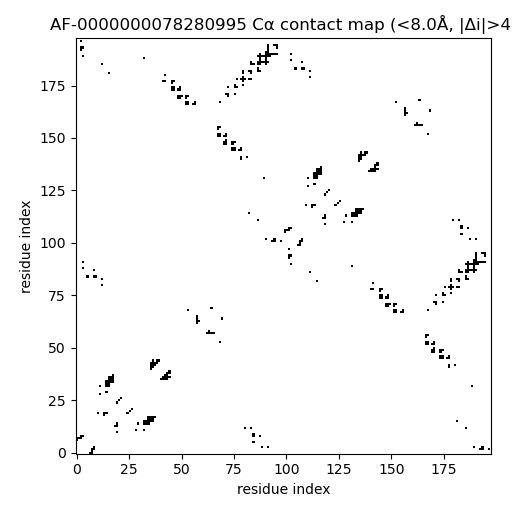8 10.195 7.316 1 98.44 88 TYR A CA 1
ATOM 714 C C . TYR A 1 88 ? 0.172 10.977 8.375 1 98.44 88 TYR A C 1
ATOM 716 O O . TYR A 1 88 ? 0.08 12.203 8.445 1 98.44 88 TYR A O 1
ATOM 724 N N . ASP A 1 89 ? 0.953 10.281 9.203 1 97.81 89 ASP A N 1
ATOM 725 C CA . ASP A 1 89 ? 1.729 10.914 10.266 1 97.81 89 ASP A CA 1
ATOM 726 C C . ASP A 1 89 ? 2.73 11.914 9.695 1 97.81 89 ASP A C 1
ATOM 728 O O . ASP A 1 89 ? 2.928 12.992 10.258 1 97.81 89 ASP A O 1
ATOM 732 N N . TYR A 1 90 ? 3.355 11.516 8.609 1 97.94 90 TYR A N 1
ATOM 733 C CA . TYR A 1 90 ? 4.309 12.422 7.977 1 97.94 90 TYR A CA 1
ATOM 734 C C . TYR A 1 90 ? 3.609 13.672 7.453 1 97.94 90 TYR A C 1
ATOM 736 O O . TYR A 1 90 ? 4.133 14.781 7.578 1 97.94 90 TYR A O 1
ATOM 744 N N . GLY A 1 91 ? 2.402 13.5 6.848 1 97.25 91 GLY A N 1
ATOM 745 C CA . GLY A 1 91 ? 1.624 14.648 6.418 1 97.25 91 GLY A CA 1
ATOM 746 C C . GLY A 1 91 ? 1.301 15.609 7.555 1 97.25 91 GLY A C 1
ATOM 747 O O . GLY A 1 91 ? 1.44 16.828 7.406 1 97.25 91 GLY A O 1
ATOM 748 N N . ALA A 1 92 ? 0.894 15.008 8.641 1 95.94 92 ALA A N 1
ATOM 749 C CA . ALA A 1 92 ? 0.585 15.805 9.828 1 95.94 92 ALA A CA 1
ATOM 750 C C . ALA A 1 92 ? 1.833 16.5 10.359 1 95.94 92 ALA A C 1
ATOM 752 O O . ALA A 1 92 ? 1.777 17.672 10.75 1 95.94 92 ALA A O 1
ATOM 753 N N . LEU A 1 93 ? 2.932 15.828 10.375 1 95.19 93 LEU A N 1
ATOM 754 C CA . LEU A 1 93 ? 4.188 16.328 10.93 1 95.19 93 LEU A CA 1
ATOM 755 C C . LEU A 1 93 ? 4.742 17.469 10.07 1 95.19 93 LEU A C 1
ATOM 757 O O . LEU A 1 93 ? 5.09 18.531 10.594 1 95.19 93 LEU A O 1
ATOM 761 N N . PHE A 1 94 ? 4.805 17.297 8.773 1 94.44 94 PHE A N 1
ATOM 762 C CA . PHE A 1 94 ? 5.57 18.188 7.918 1 94.44 94 PHE A CA 1
ATOM 763 C C . PHE A 1 94 ? 4.699 19.344 7.426 1 94.44 94 PHE A C 1
ATOM 765 O O . PHE A 1 94 ? 5.207 20.344 6.934 1 94.44 94 PHE A O 1
ATOM 772 N N . SER A 1 95 ? 3.459 19.219 7.512 1 86.81 95 SER A N 1
ATOM 773 C CA . SER A 1 95 ? 2.592 20.328 7.125 1 86.81 95 SER A CA 1
ATOM 774 C C . SER A 1 95 ? 2.527 21.391 8.219 1 86.81 95 SER A C 1
ATOM 776 O O . SER A 1 95 ? 2.174 22.547 7.961 1 86.81 95 SER A O 1
ATOM 778 N N . LYS A 1 96 ? 2.615 21.109 9.445 1 76.19 96 LYS A N 1
ATOM 779 C CA . LYS A 1 96 ? 2.672 22.078 10.539 1 76.19 96 LYS A CA 1
ATOM 780 C C . LYS A 1 96 ? 3.91 22.953 10.43 1 76.19 96 LYS A C 1
ATOM 782 O O . LYS A 1 96 ? 3.861 24.141 10.758 1 76.19 96 LYS A O 1
ATOM 787 N N . ASN A 1 97 ? 4.949 22.359 10.086 1 59.94 97 ASN A N 1
ATOM 788 C CA . ASN A 1 97 ? 6.207 23.094 10.07 1 59.94 97 ASN A CA 1
ATOM 789 C C . ASN A 1 97 ? 6.281 24.062 8.891 1 59.94 97 ASN A C 1
ATOM 791 O O . ASN A 1 97 ? 7.285 24.75 8.711 1 59.94 97 ASN A O 1
ATOM 795 N N . SER A 1 98 ? 5.355 23.922 7.992 1 50.41 98 SER A N 1
ATOM 796 C CA . SER A 1 98 ? 5.352 24.906 6.914 1 50.41 98 SER A CA 1
ATOM 797 C C . SER A 1 98 ? 4.801 26.25 7.387 1 50.41 98 SER A C 1
ATOM 799 O O . SER A 1 98 ? 4.594 27.156 6.582 1 50.41 98 SER A O 1
ATOM 801 N N . LYS A 1 99 ? 4.707 26.703 8.711 1 44.59 99 LYS A N 1
ATOM 802 C CA . LYS A 1 99 ? 4.512 28.094 9.07 1 44.59 99 LYS A CA 1
ATOM 803 C C . LYS A 1 99 ? 5.809 28.891 8.938 1 44.59 99 LYS A C 1
ATOM 805 O O . LYS A 1 99 ? 6.887 28.391 9.266 1 44.59 99 LYS A O 1
ATOM 810 N N . MET B 1 1 ? 12.203 22.047 -0.699 1 84.31 1 MET B N 1
ATOM 811 C CA . MET B 1 1 ? 11.07 21.453 -1.398 1 84.31 1 MET B CA 1
ATOM 812 C C . MET B 1 1 ? 9.766 21.781 -0.693 1 84.31 1 MET B C 1
ATOM 814 O O . MET B 1 1 ? 9.711 21.828 0.537 1 84.31 1 MET B O 1
ATOM 818 N N . GLU B 1 2 ? 8.719 22.062 -1.58 1 90.62 2 GLU B N 1
ATOM 819 C CA . GLU B 1 2 ? 7.414 22.344 -0.998 1 90.62 2 GLU B CA 1
ATOM 820 C C . GLU B 1 2 ? 6.84 21.125 -0.295 1 90.62 2 GLU B C 1
ATOM 822 O O . GLU B 1 2 ? 6.738 20.047 -0.893 1 90.62 2 GLU B O 1
ATOM 827 N N . LYS B 1 3 ? 6.414 21.172 0.885 1 92.75 3 LYS B N 1
ATOM 828 C CA . LYS B 1 3 ? 6.07 20.047 1.757 1 92.75 3 LYS B CA 1
ATOM 829 C C . LYS B 1 3 ? 4.797 19.344 1.284 1 92.75 3 LYS B C 1
ATOM 831 O O . LYS B 1 3 ? 4.578 18.172 1.588 1 92.75 3 LYS B O 1
ATOM 836 N N . ASN B 1 4 ? 4.012 20.016 0.536 1 92.25 4 ASN B N 1
ATOM 837 C CA . ASN B 1 4 ? 2.777 19.391 0.08 1 92.25 4 ASN B CA 1
ATOM 838 C C . ASN B 1 4 ? 2.861 18.984 -1.392 1 92.25 4 ASN B C 1
ATOM 840 O O . ASN B 1 4 ? 1.872 18.547 -1.975 1 92.25 4 ASN B O 1
ATOM 844 N N . SER B 1 5 ? 4.031 19.094 -1.941 1 95.38 5 SER B N 1
ATOM 845 C CA . SER B 1 5 ? 4.215 18.719 -3.344 1 95.38 5 SER B CA 1
ATOM 846 C C . SER B 1 5 ? 4.305 17.219 -3.516 1 95.38 5 SER B C 1
ATOM 848 O O . SER B 1 5 ? 4.633 16.5 -2.57 1 95.38 5 SER B O 1
ATOM 850 N N . MET B 1 6 ? 4.023 16.766 -4.766 1 97.12 6 MET B N 1
ATOM 851 C CA . MET B 1 6 ? 4.137 15.352 -5.09 1 97.12 6 MET B CA 1
ATOM 852 C C . MET B 1 6 ? 5.578 14.875 -4.949 1 97.12 6 MET B C 1
ATOM 854 O O . MET B 1 6 ? 5.828 13.766 -4.48 1 97.12 6 MET B O 1
ATOM 858 N N . GLU B 1 7 ? 6.516 15.734 -5.297 1 96.38 7 GLU B N 1
ATOM 859 C CA . GLU B 1 7 ? 7.934 15.398 -5.207 1 96.38 7 GLU B CA 1
ATOM 860 C C . GLU B 1 7 ? 8.352 15.133 -3.764 1 96.38 7 GLU B C 1
ATOM 862 O O . GLU B 1 7 ? 9.078 14.18 -3.486 1 96.38 7 GLU B O 1
ATOM 867 N N . PHE B 1 8 ? 7.879 16 -2.904 1 97.56 8 PHE B N 1
ATOM 868 C CA . PHE B 1 8 ? 8.211 15.852 -1.491 1 97.56 8 PHE B CA 1
ATOM 869 C C . PHE B 1 8 ? 7.598 14.578 -0.921 1 97.56 8 PHE B C 1
ATOM 871 O O . PHE B 1 8 ? 8.273 13.805 -0.242 1 97.56 8 PHE B O 1
ATOM 878 N N . LYS B 1 9 ? 6.387 14.297 -1.229 1 98.19 9 LYS B N 1
ATOM 879 C CA . LYS B 1 9 ? 5.691 13.102 -0.764 1 98.19 9 LYS B CA 1
ATOM 880 C C . LYS B 1 9 ? 6.375 11.836 -1.27 1 98.19 9 LYS B C 1
ATOM 882 O O . LYS B 1 9 ? 6.551 10.875 -0.516 1 98.19 9 LYS B O 1
ATOM 887 N N . ARG B 1 10 ? 6.738 11.852 -2.512 1 98 10 ARG B N 1
ATOM 888 C CA . ARG B 1 10 ? 7.418 10.703 -3.105 1 98 10 ARG B CA 1
ATOM 889 C C . ARG B 1 10 ? 8.773 10.469 -2.443 1 98 10 ARG B C 1
ATOM 891 O O . ARG B 1 10 ? 9.172 9.32 -2.23 1 98 10 ARG B O 1
ATOM 898 N N . MET B 1 11 ? 9.43 11.547 -2.17 1 97.81 11 MET B N 1
ATOM 899 C CA . MET B 1 11 ? 10.703 11.422 -1.474 1 97.81 11 MET B CA 1
ATOM 900 C C . MET B 1 11 ? 10.523 10.734 -0.122 1 97.81 11 MET B C 1
ATOM 902 O O . MET B 1 11 ? 11.281 9.836 0.229 1 97.81 11 MET B O 1
ATOM 906 N N . LEU B 1 12 ? 9.531 11.117 0.634 1 98.25 12 LEU B N 1
ATOM 907 C CA . LEU B 1 12 ? 9.266 10.492 1.924 1 98.25 12 LEU B CA 1
ATOM 908 C C . LEU B 1 12 ? 8.945 9.008 1.752 1 98.25 12 LEU B C 1
ATOM 910 O O . LEU B 1 12 ? 9.406 8.18 2.537 1 98.25 12 LEU B O 1
ATOM 914 N N . TYR B 1 13 ? 8.133 8.75 0.736 1 98.69 13 TYR B N 1
ATOM 915 C CA . TYR B 1 13 ? 7.777 7.367 0.438 1 98.69 13 TYR B CA 1
ATOM 916 C C . TYR B 1 13 ? 9.016 6.539 0.127 1 98.69 13 TYR B C 1
ATOM 918 O O .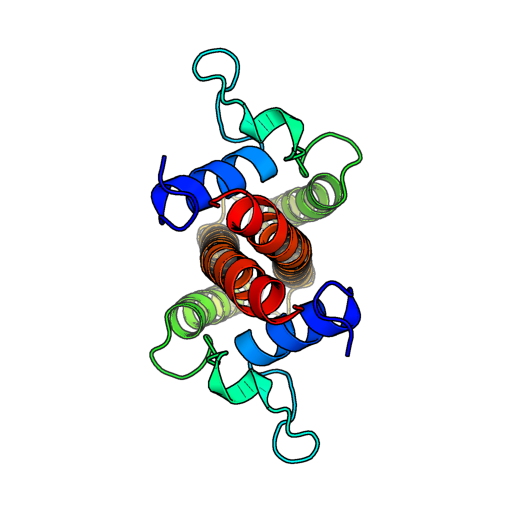 TYR B 1 13 ? 9.148 5.41 0.608 1 98.69 13 TYR B O 1
ATOM 926 N N . GLU B 1 14 ? 9.891 7.078 -0.672 1 98.06 14 GLU B N 1
ATOM 927 C CA . GLU B 1 14 ? 11.133 6.395 -1.024 1 98.06 14 GLU B CA 1
ATOM 928 C C . GLU B 1 14 ? 12.031 6.207 0.198 1 98.06 14 GLU B C 1
ATOM 930 O O . GLU B 1 14 ? 12.688 5.176 0.342 1 98.06 14 GLU B O 1
ATOM 935 N N . LEU B 1 15 ? 12.086 7.215 1.059 1 97.88 15 LEU B N 1
ATOM 936 C CA . LEU B 1 15 ? 12.812 7.086 2.316 1 97.88 15 LEU B CA 1
ATOM 937 C C . LEU B 1 15 ? 12.266 5.938 3.15 1 97.88 15 LEU B C 1
ATOM 939 O O . LEU B 1 15 ? 13.023 5.086 3.623 1 97.88 15 LEU B O 1
ATOM 943 N N . MET B 1 16 ? 10.938 5.914 3.312 1 97.94 16 MET B N 1
ATOM 944 C CA . MET B 1 16 ? 10.25 4.914 4.121 1 97.94 16 MET B CA 1
ATOM 945 C C . MET B 1 16 ? 10.5 3.51 3.578 1 97.94 16 MET B C 1
ATOM 947 O O . MET B 1 16 ? 10.531 2.543 4.34 1 97.94 16 MET B O 1
ATOM 951 N N . ASN B 1 17 ? 10.75 3.375 2.262 1 97.75 17 ASN B N 1
ATOM 952 C CA . ASN B 1 17 ? 10.945 2.086 1.61 1 97.75 17 ASN B CA 1
ATOM 953 C C . ASN B 1 17 ? 12.43 1.771 1.435 1 97.75 17 ASN B C 1
ATOM 955 O O . ASN B 1 17 ? 12.789 0.717 0.907 1 97.75 17 ASN B O 1
ATOM 959 N N . GLY B 1 18 ? 13.281 2.668 1.82 1 95.62 18 GLY B N 1
ATOM 960 C CA . GLY B 1 18 ? 14.719 2.457 1.752 1 95.62 18 GLY B CA 1
ATOM 961 C C . GLY B 1 18 ? 15.266 2.5 0.336 1 95.62 18 GLY B C 1
ATOM 962 O O . GLY B 1 18 ? 16.312 1.922 0.05 1 95.62 18 GLY B O 1
ATOM 963 N N . THR B 1 19 ? 14.508 3.15 -0.571 1 96 19 THR B N 1
ATOM 964 C CA . THR B 1 19 ? 14.914 3.121 -1.973 1 96 19 THR B CA 1
ATOM 965 C C . THR B 1 19 ? 15.648 4.402 -2.352 1 96 19 THR B C 1
ATOM 967 O O . THR B 1 19 ? 16.203 4.508 -3.447 1 96 19 THR B O 1
ATOM 970 N N . LEU B 1 20 ? 15.641 5.363 -1.423 1 95.12 20 LEU B N 1
ATOM 971 C CA . LEU B 1 20 ? 16.406 6.586 -1.658 1 95.12 20 LEU B CA 1
ATOM 972 C C . LEU B 1 20 ? 17.859 6.391 -1.271 1 95.12 20 LEU B C 1
ATOM 974 O O . LEU B 1 20 ? 18.172 5.91 -0.175 1 95.12 20 LEU B O 1
ATOM 978 N N . ASP B 1 21 ? 18.766 6.723 -2.168 1 94.12 21 ASP B N 1
ATOM 979 C CA . ASP B 1 21 ? 20.203 6.645 -1.891 1 94.12 21 ASP B CA 1
ATOM 980 C C . ASP B 1 21 ? 20.656 7.816 -1.03 1 94.12 21 ASP B C 1
ATOM 982 O O . ASP B 1 21 ? 21.016 8.875 -1.553 1 94.12 21 ASP B O 1
ATOM 986 N N . LEU B 1 22 ? 20.828 7.594 0.238 1 93 22 LEU B N 1
ATOM 987 C CA . LEU B 1 22 ? 21.141 8.672 1.169 1 93 22 LEU B CA 1
ATOM 988 C C . LEU B 1 22 ? 22.641 8.945 1.183 1 93 22 LEU B C 1
ATOM 990 O O . LEU B 1 22 ? 23.078 9.984 1.678 1 93 22 LEU B O 1
ATOM 994 N N . GLU B 1 23 ? 23.391 8.039 0.823 1 92.75 23 GLU B N 1
ATOM 995 C CA . GLU B 1 23 ? 24.844 8.258 0.765 1 92.75 23 GLU B CA 1
ATOM 996 C C . GLU B 1 23 ? 25.188 9.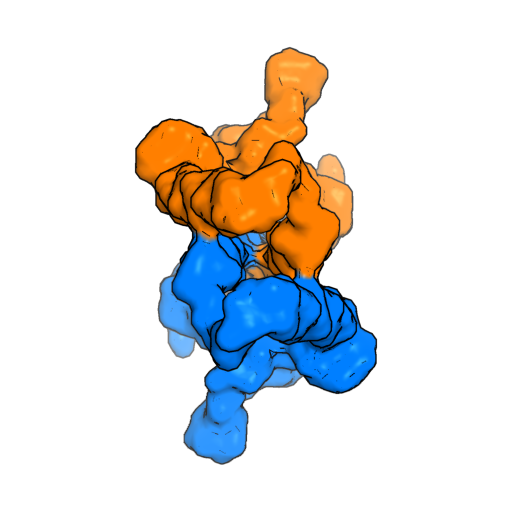359 -0.237 1 92.75 23 GLU B C 1
ATOM 998 O O . GLU B 1 23 ? 26 10.242 0.059 1 92.75 23 GLU B O 1
ATOM 1003 N N . THR B 1 24 ? 24.516 9.367 -1.364 1 93.19 24 THR B N 1
ATOM 1004 C CA . THR B 1 24 ? 24.828 10.328 -2.416 1 93.19 24 THR B CA 1
ATOM 1005 C C . THR B 1 24 ? 23.828 11.492 -2.395 1 93.19 24 THR B C 1
ATOM 1007 O O . THR B 1 24 ? 24.141 12.586 -2.879 1 93.19 24 THR B O 1
ATOM 1010 N N . HIS B 1 25 ? 22.656 11.219 -1.828 1 91.62 25 HIS B N 1
ATOM 1011 C CA . HIS B 1 25 ? 21.625 12.25 -1.782 1 91.62 25 HIS B CA 1
ATOM 1012 C C . HIS B 1 25 ? 21.016 12.352 -0.388 1 91.62 25 HIS B C 1
ATOM 1014 O O . HIS B 1 25 ? 19.844 12.008 -0.19 1 91.62 25 HIS B O 1
ATOM 1020 N N . PRO B 1 26 ? 21.766 12.906 0.518 1 93.56 26 PRO B N 1
ATOM 1021 C CA . PRO B 1 26 ? 21.219 13.047 1.866 1 93.56 26 PRO B CA 1
ATOM 1022 C C . PRO B 1 26 ? 20.125 14.117 1.949 1 93.56 26 PRO B C 1
ATOM 1024 O O . PRO B 1 26 ? 20.219 15.148 1.279 1 93.56 26 PRO B O 1
ATOM 1027 N N . VAL B 1 27 ? 19.109 13.836 2.67 1 95.19 27 VAL B N 1
ATOM 1028 C CA . VAL B 1 27 ? 18.031 14.797 2.908 1 95.19 27 VAL B CA 1
ATOM 1029 C C . VAL B 1 27 ? 17.766 14.906 4.406 1 95.19 27 VAL B C 1
ATOM 1031 O O . VAL B 1 27 ? 17.812 13.906 5.129 1 95.19 27 VAL B O 1
ATOM 1034 N N . PRO B 1 28 ? 17.438 16.094 4.914 1 95.12 28 PRO B N 1
ATOM 1035 C CA . PRO B 1 28 ? 17.219 16.266 6.352 1 95.12 28 PRO B CA 1
ATOM 1036 C C . PRO B 1 28 ? 16.016 15.477 6.863 1 95.12 28 PRO B C 1
ATOM 1038 O O . PRO B 1 28 ? 15.984 15.094 8.039 1 95.12 28 PRO B O 1
ATOM 1041 N N . GLU B 1 29 ? 15.047 15.133 6.016 1 96.38 29 GLU B N 1
ATOM 1042 C CA . GLU B 1 29 ? 13.828 14.414 6.383 1 96.38 29 GLU B CA 1
ATOM 1043 C C . GLU B 1 29 ? 14.141 12.984 6.824 1 96.38 29 GLU B C 1
ATOM 1045 O O . GLU B 1 29 ? 13.312 12.336 7.473 1 96.38 29 GLU B O 1
ATOM 1050 N N . SER B 1 30 ? 15.336 12.492 6.41 1 96.25 30 SER B N 1
ATOM 1051 C CA . SER B 1 30 ? 15.719 11.133 6.773 1 96.25 30 SER B CA 1
ATOM 1052 C C . SER B 1 30 ? 15.789 10.961 8.289 1 96.25 30 SER B C 1
ATOM 1054 O O . SER B 1 30 ? 15.742 9.844 8.797 1 96.25 30 SER B O 1
ATOM 1056 N N . ARG B 1 31 ? 15.859 12.062 9.031 1 95.88 31 ARG B N 1
ATOM 1057 C CA . ARG B 1 31 ? 15.891 12.008 10.484 1 95.88 31 ARG B CA 1
ATOM 1058 C C . ARG B 1 31 ? 14.523 11.656 11.055 1 95.88 31 ARG B C 1
ATOM 1060 O O . ARG B 1 31 ? 14.414 11.133 12.164 1 95.88 31 ARG B O 1
ATOM 1067 N N . ASN B 1 32 ? 13.453 11.867 10.344 1 96.31 32 ASN B N 1
ATOM 1068 C CA . ASN B 1 32 ? 12.078 11.703 10.812 1 96.31 32 ASN B CA 1
ATOM 1069 C C . ASN B 1 32 ? 11.422 10.469 10.211 1 96.31 32 ASN B C 1
ATOM 1071 O O . ASN B 1 32 ? 10.359 10.039 10.664 1 96.31 32 ASN B O 1
ATOM 1075 N N . VAL B 1 33 ? 12.086 9.961 9.117 1 97.12 33 VAL B N 1
ATOM 1076 C CA . VAL B 1 33 ? 11.469 8.875 8.367 1 97.12 33 VAL B CA 1
ATOM 1077 C C . VAL B 1 33 ? 12.336 7.621 8.461 1 97.12 33 VAL B C 1
ATOM 1079 O O . VAL B 1 33 ? 13.492 7.625 8.039 1 97.12 33 VAL B O 1
ATOM 1082 N N . LYS B 1 34 ? 11.758 6.66 9 1 94.44 34 LYS B N 1
ATOM 1083 C CA . LYS B 1 34 ? 12.469 5.395 9.164 1 94.44 34 LYS B CA 1
ATOM 1084 C C . LYS B 1 34 ? 12.25 4.488 7.957 1 94.44 34 LYS B C 1
ATOM 1086 O O . LYS B 1 34 ? 11.148 4.406 7.422 1 94.44 34 LYS B O 1
ATOM 1091 N N . ASN B 1 35 ? 13.328 3.762 7.535 1 96.44 35 ASN B N 1
ATOM 1092 C CA . ASN B 1 35 ? 13.195 2.678 6.566 1 96.44 35 ASN B CA 1
ATOM 1093 C C . ASN B 1 35 ? 12.43 1.494 7.148 1 96.44 35 ASN B C 1
ATOM 1095 O O . ASN B 1 35 ? 12.953 0.762 7.988 1 96.44 35 ASN B O 1
ATOM 1099 N N . GLU B 1 36 ? 11.281 1.23 6.652 1 97.56 36 GLU B N 1
ATOM 1100 C CA . GLU B 1 36 ? 10.383 0.233 7.223 1 97.56 36 GLU B CA 1
ATOM 1101 C C . GLU B 1 36 ? 10.719 -1.166 6.711 1 97.56 36 GLU B C 1
ATOM 1103 O O . GLU B 1 36 ? 10.109 -2.15 7.141 1 97.56 36 GLU B O 1
ATOM 1108 N N . PHE B 1 37 ? 11.672 -1.26 5.828 1 97.31 37 PHE B N 1
ATOM 1109 C CA . PHE B 1 37 ? 12.023 -2.547 5.238 1 97.31 37 PHE B CA 1
ATOM 1110 C C . PHE B 1 37 ? 13.367 -3.035 5.766 1 97.31 37 PHE B C 1
ATOM 1112 O O . PHE B 1 37 ? 13.914 -4.023 5.266 1 97.31 37 PHE B O 1
ATOM 1119 N N . GLU B 1 38 ? 13.844 -2.316 6.691 1 93.38 38 GLU B N 1
ATOM 1120 C CA . GLU B 1 38 ? 15.055 -2.807 7.352 1 93.38 38 GLU B CA 1
ATOM 1121 C C . GLU B 1 38 ? 14.781 -4.113 8.094 1 93.38 38 GLU B C 1
ATOM 1123 O O . GLU B 1 38 ? 13.625 -4.445 8.375 1 93.38 38 GLU B O 1
ATOM 1128 N N . GLU B 1 39 ? 15.844 -4.766 8.383 1 89 39 GLU B N 1
ATOM 1129 C CA . GLU B 1 39 ? 15.719 -6.031 9.094 1 89 39 GLU B CA 1
ATOM 1130 C C . GLU B 1 39 ? 14.953 -5.848 10.406 1 89 39 GLU B C 1
ATOM 1132 O O . GLU B 1 39 ? 15.227 -4.91 11.164 1 89 39 GLU B O 1
ATOM 1137 N N . GLY B 1 40 ? 13.961 -6.688 10.57 1 88.62 40 GLY B N 1
ATOM 1138 C CA . GLY B 1 40 ? 13.18 -6.633 11.797 1 88.62 40 GLY B CA 1
ATOM 1139 C C . GLY B 1 40 ? 12 -5.684 11.719 1 88.62 40 GLY B C 1
ATOM 1140 O O . GLY B 1 40 ? 11.195 -5.609 12.648 1 88.62 40 GLY B O 1
ATOM 1141 N N . GLY B 1 41 ? 11.953 -4.895 10.672 1 92.88 41 GLY B N 1
ATOM 1142 C CA . GLY B 1 41 ? 10.82 -4.004 10.484 1 92.88 41 GLY B CA 1
ATOM 1143 C C . GLY B 1 41 ? 9.57 -4.715 10 1 92.88 41 GLY B C 1
ATOM 1144 O O . GLY B 1 41 ? 9.656 -5.77 9.367 1 92.88 41 GLY B O 1
ATOM 1145 N N . VAL B 1 42 ? 8.398 -4.176 10.266 1 96.19 42 VAL B N 1
ATOM 1146 C CA . VAL B 1 42 ? 7.105 -4.773 9.945 1 96.19 42 VAL B CA 1
ATOM 1147 C C . VAL B 1 42 ? 7.027 -5.055 8.445 1 96.19 42 VAL B C 1
ATOM 1149 O O . VAL B 1 42 ? 6.742 -6.184 8.031 1 96.19 42 VAL B O 1
ATOM 1152 N N . CYS B 1 43 ? 7.383 -4.098 7.625 1 98.19 43 CYS B N 1
ATOM 1153 C CA . CYS B 1 43 ? 7.254 -4.234 6.18 1 98.19 43 CYS B CA 1
ATOM 1154 C C . CYS B 1 43 ? 8.273 -5.227 5.629 1 98.19 43 CYS B C 1
ATOM 1156 O O . CYS B 1 43 ? 7.961 -6.004 4.727 1 98.19 43 CYS B O 1
ATOM 1158 N N . GLY B 1 44 ? 9.469 -5.172 6.219 1 97.62 44 GLY B N 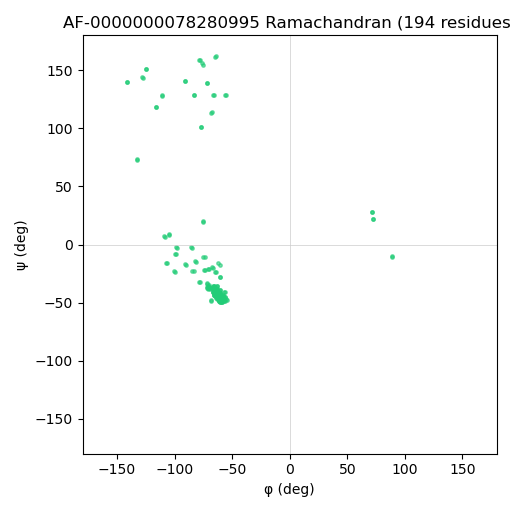1
ATOM 1159 C CA . GLY B 1 44 ? 10.484 -6.129 5.809 1 97.62 44 GLY B CA 1
ATOM 1160 C C . GLY B 1 44 ? 10.062 -7.57 6.02 1 97.62 44 GLY B C 1
ATOM 1161 O O . GLY B 1 44 ? 10.242 -8.414 5.133 1 97.62 44 GLY B O 1
ATOM 1162 N N . GLU B 1 45 ? 9.492 -7.852 7.172 1 97.94 45 GLU B N 1
ATOM 1163 C CA . GLU B 1 45 ? 9.055 -9.203 7.492 1 97.94 45 GLU B CA 1
ATOM 1164 C C . GLU B 1 45 ? 7.895 -9.641 6.598 1 97.94 45 GLU B C 1
ATOM 1166 O O . GLU B 1 45 ? 7.859 -10.773 6.121 1 97.94 45 GLU B O 1
ATOM 1171 N N . LEU B 1 46 ? 6.973 -8.773 6.348 1 98.75 46 LEU B N 1
ATOM 1172 C CA . LEU B 1 46 ? 5.848 -9.078 5.469 1 98.75 46 LEU B CA 1
ATOM 1173 C C . LEU B 1 46 ? 6.328 -9.328 4.043 1 98.75 46 LEU B C 1
ATOM 1175 O O . LEU B 1 46 ? 5.855 -10.258 3.381 1 98.75 46 LEU B O 1
ATOM 1179 N N . TYR B 1 47 ? 7.324 -8.555 3.648 1 98.31 47 TYR B N 1
ATOM 1180 C CA . TYR B 1 47 ? 7.82 -8.703 2.283 1 98.31 47 TYR B CA 1
ATOM 1181 C C . TYR B 1 47 ? 8.562 -10.023 2.109 1 98.31 47 TYR B C 1
ATOM 1183 O O . TYR B 1 47 ? 8.516 -10.633 1.042 1 98.31 47 TYR B O 1
ATOM 1191 N N . LYS B 1 48 ? 9.227 -10.406 3.129 1 98.12 48 LYS B N 1
ATOM 1192 C CA . LYS B 1 48 ? 9.883 -11.711 3.09 1 98.12 48 LYS B CA 1
ATOM 1193 C C . LYS B 1 48 ? 8.875 -12.82 2.801 1 98.12 48 LYS B C 1
ATOM 1195 O O . LYS B 1 48 ? 9.164 -13.742 2.035 1 98.12 48 LYS B O 1
ATOM 1200 N N . GLU B 1 49 ? 7.707 -12.727 3.404 1 98.56 49 GLU B N 1
ATOM 1201 C CA . GLU B 1 49 ? 6.656 -13.703 3.152 1 98.56 49 GLU B CA 1
ATOM 1202 C C . GLU B 1 49 ? 6.18 -13.648 1.703 1 98.56 49 GLU B C 1
ATOM 1204 O O . GLU B 1 49 ? 5.898 -14.68 1.093 1 98.56 49 GLU B O 1
ATOM 1209 N N . VAL B 1 50 ? 6.125 -12.469 1.181 1 98.81 50 VAL B N 1
ATOM 1210 C CA . VAL B 1 50 ? 5.77 -12.281 -0.223 1 98.81 50 VAL B CA 1
ATOM 1211 C C . VAL B 1 50 ? 6.793 -12.977 -1.113 1 98.81 50 VAL B C 1
ATOM 1213 O O . VAL B 1 50 ? 6.426 -13.734 -2.02 1 98.81 50 VAL B O 1
ATOM 1216 N N . PHE B 1 51 ? 8.039 -12.711 -0.82 1 98.19 51 PHE B N 1
ATOM 1217 C CA . PHE B 1 51 ? 9.133 -13.273 -1.599 1 98.19 51 PHE B CA 1
ATOM 1218 C C . PHE B 1 51 ? 9.102 -14.797 -1.559 1 98.19 51 PHE B C 1
ATOM 1220 O O . PHE B 1 51 ? 9.219 -15.453 -2.596 1 98.19 51 PHE B O 1
ATOM 1227 N N . GLU B 1 52 ? 8.922 -15.344 -0.392 1 98.69 52 GLU B N 1
ATOM 1228 C CA . GLU B 1 52 ? 8.906 -16.797 -0.23 1 98.69 52 GLU B CA 1
ATOM 1229 C C . GLU B 1 52 ? 7.711 -17.406 -0.953 1 98.69 52 GLU B C 1
ATOM 1231 O O . GLU B 1 52 ? 7.84 -18.469 -1.587 1 98.69 52 GLU B O 1
ATOM 1236 N N . ALA B 1 53 ? 6.562 -16.828 -0.845 1 98.88 53 ALA B N 1
ATOM 1237 C CA . ALA B 1 53 ? 5.379 -17.312 -1.549 1 98.88 53 ALA B CA 1
ATOM 1238 C C . ALA B 1 53 ? 5.586 -17.281 -3.061 1 98.88 53 ALA B C 1
ATOM 1240 O O . ALA B 1 53 ? 5.219 -18.219 -3.766 1 98.88 53 ALA B O 1
ATOM 1241 N N . ASN B 1 54 ? 6.16 -16.172 -3.562 1 98.88 54 ASN B N 1
ATOM 1242 C CA . ASN B 1 54 ? 6.484 -16.047 -4.98 1 98.88 54 ASN B CA 1
ATOM 1243 C C . ASN B 1 54 ? 7.418 -17.172 -5.434 1 98.88 54 ASN B C 1
ATOM 1245 O O . ASN B 1 54 ? 7.203 -17.781 -6.48 1 98.88 54 ASN B O 1
ATOM 1249 N N . ARG B 1 55 ? 8.406 -17.453 -4.641 1 98.56 55 ARG B N 1
ATOM 1250 C CA . ARG B 1 55 ? 9.352 -18.516 -4.953 1 98.56 55 ARG B CA 1
ATOM 1251 C C . ARG B 1 55 ? 8.648 -19.875 -5.043 1 98.56 55 ARG B C 1
ATOM 1253 O O . ARG B 1 55 ? 8.914 -20.656 -5.957 1 98.56 55 ARG B O 1
ATOM 1260 N N . ARG B 1 56 ? 7.746 -20.141 -4.152 1 98.69 56 ARG B N 1
ATOM 1261 C CA . ARG B 1 56 ? 7.02 -21.406 -4.164 1 98.69 56 ARG B CA 1
ATOM 1262 C C . ARG B 1 56 ? 6.18 -21.547 -5.43 1 98.69 56 ARG B C 1
ATOM 1264 O O . ARG B 1 56 ? 6.117 -22.625 -6.027 1 98.69 56 ARG B O 1
ATOM 1271 N N . ILE B 1 57 ? 5.535 -20.5 -5.824 1 98.75 57 ILE B N 1
ATOM 1272 C CA . ILE B 1 57 ? 4.715 -20.516 -7.031 1 98.75 57 ILE B CA 1
ATOM 1273 C C . ILE B 1 57 ? 5.59 -20.812 -8.242 1 98.75 57 ILE B C 1
ATOM 1275 O O . ILE B 1 57 ? 5.254 -21.688 -9.055 1 98.75 57 ILE B O 1
ATOM 1279 N N . CYS B 1 58 ? 6.695 -20.109 -8.336 1 98.5 58 CYS B N 1
ATOM 1280 C CA . CYS B 1 58 ? 7.605 -20.297 -9.461 1 98.5 58 CYS B CA 1
ATOM 1281 C C . CYS B 1 58 ? 8.133 -21.734 -9.508 1 98.5 58 CYS B C 1
ATOM 1283 O O . CYS B 1 58 ? 8.234 -22.328 -10.578 1 98.5 58 CYS B O 1
ATOM 1285 N N . GLU B 1 59 ? 8.461 -22.25 -8.352 1 98.44 59 GLU B N 1
ATOM 1286 C CA . GLU B 1 59 ? 8.93 -23.625 -8.266 1 98.44 59 GLU B CA 1
ATOM 1287 C C . GLU B 1 59 ? 7.875 -24.609 -8.781 1 98.44 59 GLU B C 1
ATOM 1289 O O . GLU B 1 59 ? 8.188 -25.531 -9.523 1 98.44 59 GLU B O 1
ATOM 1294 N N . ARG B 1 60 ? 6.652 -24.406 -8.406 1 98.19 60 ARG B N 1
ATOM 1295 C CA . ARG B 1 60 ? 5.566 -25.281 -8.828 1 98.19 60 ARG B CA 1
ATOM 1296 C C . ARG B 1 60 ? 5.34 -25.188 -10.336 1 98.19 60 ARG B C 1
ATOM 1298 O O . ARG B 1 60 ? 5.012 -26.188 -10.977 1 98.19 60 ARG B O 1
ATOM 1305 N N . PHE B 1 61 ? 5.523 -23.969 -10.859 1 97.81 61 PHE B N 1
ATOM 1306 C CA . PHE B 1 61 ? 5.363 -23.75 -12.297 1 97.81 61 PHE B CA 1
ATOM 1307 C C . PHE B 1 61 ? 6.621 -24.172 -13.047 1 97.81 61 PHE B C 1
ATOM 1309 O O . PHE B 1 61 ? 6.582 -24.359 -14.266 1 97.81 61 PHE B O 1
ATOM 1316 N N . GLY B 1 62 ? 7.688 -24.359 -12.367 1 97.69 62 GLY B N 1
ATOM 1317 C CA . GLY B 1 62 ? 8.953 -24.703 -13 1 97.69 62 GLY B CA 1
ATOM 1318 C C . GLY B 1 62 ? 9.57 -23.547 -13.766 1 97.69 62 GLY B C 1
ATOM 1319 O O . GLY B 1 62 ? 10.172 -23.75 -14.828 1 97.69 62 GLY B O 1
ATOM 1320 N N . VAL B 1 63 ? 9.297 -22.266 -13.359 1 98.06 63 VAL B N 1
ATOM 1321 C CA . VAL B 1 63 ? 9.828 -21.078 -14.023 1 98.06 63 VAL B CA 1
ATOM 1322 C C . VAL B 1 63 ? 10.562 -20.203 -13 1 98.06 63 VAL B C 1
ATOM 1324 O O . VAL B 1 63 ? 10.242 -20.234 -11.812 1 98.06 63 VAL B O 1
ATOM 1327 N N . PRO B 1 64 ? 11.539 -19.484 -13.469 1 97.5 64 PRO B N 1
ATOM 1328 C CA . PRO B 1 64 ? 12.25 -18.609 -12.539 1 97.5 64 PRO B CA 1
ATOM 1329 C C . PRO B 1 64 ? 11.414 -17.406 -12.109 1 97.5 64 PRO B C 1
ATOM 1331 O O . PRO B 1 64 ? 11.617 -16.859 -11.023 1 97.5 64 PRO B O 1
ATOM 1334 N N . GLU B 1 65 ? 10.57 -16.922 -13.055 1 97.88 65 GLU B N 1
ATOM 1335 C CA . GLU B 1 65 ? 9.656 -15.805 -12.812 1 97.88 65 GLU B CA 1
ATOM 1336 C C . GLU B 1 65 ? 8.312 -16.031 -13.5 1 97.88 65 GLU B C 1
ATOM 1338 O O . GLU B 1 65 ? 8.258 -16.578 -14.609 1 97.88 65 GLU B O 1
ATOM 1343 N N . ASP B 1 66 ? 7.34 -15.664 -12.789 1 98.5 66 ASP B N 1
ATOM 1344 C CA . ASP B 1 66 ? 6.012 -15.797 -13.383 1 98.5 66 ASP B CA 1
ATOM 1345 C C . ASP B 1 66 ? 5.398 -14.43 -13.672 1 98.5 66 ASP B C 1
ATOM 1347 O O . ASP B 1 66 ? 5.293 -13.594 -12.773 1 98.5 66 ASP B O 1
ATOM 1351 N N . LYS B 1 67 ? 4.957 -14.258 -14.828 1 98.38 67 LYS B N 1
ATOM 1352 C CA . LYS B 1 67 ? 4.5 -12.945 -15.281 1 98.38 67 LYS B CA 1
ATOM 1353 C C . LYS B 1 67 ? 3.252 -12.508 -14.516 1 98.38 67 LYS B C 1
ATOM 1355 O O . LYS B 1 67 ? 3.078 -11.32 -14.234 1 98.38 67 LYS B O 1
ATOM 1360 N N . ASP B 1 68 ? 2.373 -13.422 -14.273 1 98.81 68 ASP B N 1
ATOM 1361 C CA . ASP B 1 68 ? 1.141 -13.062 -13.578 1 98.81 68 ASP B CA 1
ATOM 1362 C C . ASP B 1 68 ? 1.415 -12.719 -12.117 1 98.81 68 ASP B C 1
ATOM 1364 O O . ASP B 1 68 ? 0.787 -11.82 -11.555 1 98.81 68 ASP B O 1
ATOM 1368 N N . VAL B 1 69 ? 2.344 -13.398 -11.461 1 98.88 69 VAL B N 1
ATOM 1369 C CA . VAL B 1 69 ? 2.734 -13.055 -10.102 1 98.88 69 VAL B CA 1
ATOM 1370 C C . VAL B 1 69 ? 3.371 -11.664 -10.086 1 98.88 69 VAL B C 1
ATOM 1372 O O . VAL B 1 69 ? 3.084 -10.852 -9.195 1 98.88 69 VAL B O 1
ATOM 1375 N N . GLU B 1 70 ? 4.172 -11.383 -11.102 1 98.75 70 GLU B N 1
ATOM 1376 C CA . GLU B 1 70 ? 4.805 -10.07 -11.203 1 98.75 70 GLU B CA 1
ATOM 1377 C C . GLU B 1 70 ? 3.766 -8.969 -11.367 1 98.75 70 GLU B C 1
ATOM 1379 O O . GLU B 1 70 ? 3.912 -7.879 -10.812 1 98.75 70 GLU B O 1
ATOM 1384 N N . ILE B 1 71 ? 2.729 -9.211 -12.117 1 98.88 71 ILE B N 1
ATOM 1385 C CA . ILE B 1 71 ? 1.647 -8.25 -12.297 1 98.88 71 ILE B CA 1
ATOM 1386 C C . ILE B 1 71 ? 0.969 -7.977 -10.953 1 98.88 71 ILE B C 1
ATOM 1388 O O . ILE B 1 71 ? 0.754 -6.824 -10.578 1 98.88 71 ILE B O 1
ATOM 1392 N N . ILE B 1 72 ? 0.67 -9.031 -10.211 1 98.94 72 ILE B N 1
ATOM 1393 C CA . ILE B 1 72 ? 0.005 -8.898 -8.922 1 98.94 72 ILE B CA 1
ATOM 1394 C C . ILE B 1 72 ? 0.861 -8.047 -7.984 1 98.94 72 ILE B C 1
ATOM 1396 O O . ILE B 1 72 ? 0.373 -7.086 -7.391 1 98.94 72 ILE B O 1
ATOM 1400 N N . ILE B 1 73 ? 2.143 -8.375 -7.867 1 98.94 73 ILE B N 1
ATOM 1401 C CA . ILE B 1 73 ? 3.049 -7.672 -6.965 1 98.94 73 ILE B CA 1
ATOM 1402 C C . ILE B 1 73 ? 3.172 -6.211 -7.391 1 98.94 73 ILE B C 1
ATOM 1404 O O . ILE B 1 73 ? 3.006 -5.301 -6.574 1 98.94 73 ILE B O 1
ATOM 1408 N N . SER B 1 74 ? 3.369 -6.031 -8.688 1 98.75 74 SER B N 1
ATOM 1409 C CA . SER B 1 74 ? 3.588 -4.688 -9.211 1 98.75 74 SER B CA 1
ATOM 1410 C C . SER B 1 74 ? 2.354 -3.814 -9.023 1 98.75 74 SER B C 1
ATOM 1412 O O . SER B 1 74 ? 2.463 -2.656 -8.609 1 98.75 74 SER B O 1
ATOM 1414 N N . LYS B 1 75 ? 1.2 -4.301 -9.281 1 98.94 75 LYS B N 1
ATOM 1415 C CA . LYS B 1 75 ? -0.026 -3.512 -9.211 1 98.94 75 LYS B CA 1
ATOM 1416 C C . LYS B 1 75 ? -0.394 -3.201 -7.762 1 98.94 75 LYS B C 1
ATOM 1418 O O . LYS B 1 75 ? -0.863 -2.104 -7.457 1 98.94 75 LYS B O 1
ATOM 1423 N N . LEU B 1 76 ? -0.152 -4.152 -6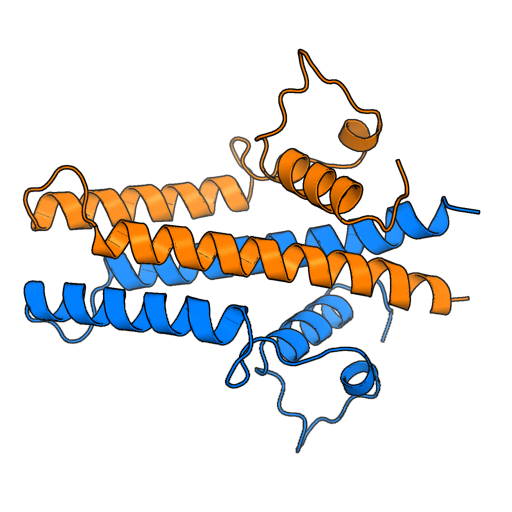.871 1 98.94 76 LEU B N 1
ATOM 1424 C CA . LEU B 1 76 ? -0.439 -3.9 -5.461 1 98.94 76 LEU B CA 1
ATOM 1425 C C . LEU B 1 76 ? 0.528 -2.873 -4.883 1 98.94 76 LEU B C 1
ATOM 1427 O O . LEU B 1 76 ? 0.135 -2.029 -4.074 1 98.94 76 LEU B O 1
ATOM 1431 N N . LEU B 1 77 ? 1.795 -2.93 -5.293 1 98.75 77 LEU B N 1
ATOM 1432 C CA . LEU B 1 77 ? 2.754 -1.913 -4.875 1 98.75 77 LEU B CA 1
ATOM 1433 C C . LEU B 1 77 ? 2.359 -0.542 -5.414 1 98.75 77 LEU B C 1
ATOM 1435 O O . LEU B 1 77 ? 2.486 0.465 -4.711 1 98.75 77 LEU B O 1
ATOM 1439 N N . GLN B 1 78 ? 1.869 -0.487 -6.625 1 98.81 78 GLN B N 1
ATOM 1440 C CA . GLN B 1 78 ? 1.403 0.766 -7.211 1 98.81 78 GLN B CA 1
ATOM 1441 C C . GLN B 1 78 ? 0.203 1.317 -6.445 1 98.81 78 GLN B C 1
ATOM 1443 O O . GLN B 1 78 ? 0.122 2.521 -6.191 1 98.81 78 GLN B O 1
ATOM 1448 N N . ILE B 1 79 ? -0.755 0.465 -6.137 1 98.81 79 ILE B N 1
ATOM 1449 C CA . ILE B 1 79 ? -1.904 0.866 -5.332 1 98.81 79 ILE B CA 1
ATOM 1450 C C . ILE B 1 79 ? -1.429 1.436 -3.998 1 98.81 79 ILE B C 1
ATOM 1452 O O . ILE B 1 79 ? -1.848 2.523 -3.596 1 98.81 79 ILE B O 1
ATOM 1456 N N . GLY B 1 80 ? -0.525 0.726 -3.312 1 98.75 80 GLY B N 1
ATOM 1457 C CA . GLY B 1 80 ? 0.022 1.194 -2.051 1 98.75 80 GLY B CA 1
ATOM 1458 C C . GLY B 1 80 ? 0.662 2.566 -2.15 1 98.75 80 GLY B C 1
ATOM 1459 O O . GLY B 1 80 ? 0.437 3.426 -1.296 1 98.75 80 GLY B O 1
ATOM 1460 N N . GLU B 1 81 ? 1.449 2.717 -3.223 1 98.75 81 GLU B N 1
ATOM 1461 C CA . GLU B 1 81 ? 2.105 4.004 -3.434 1 98.75 81 GLU B CA 1
ATOM 1462 C C . GLU B 1 81 ? 1.082 5.121 -3.611 1 98.75 81 GLU B C 1
ATOM 1464 O O . GLU B 1 81 ? 1.195 6.18 -2.988 1 98.75 81 GLU B O 1
ATOM 1469 N N . TYR B 1 82 ? 0.144 4.883 -4.453 1 98.75 82 TYR B N 1
ATOM 1470 C CA . TYR B 1 82 ? -0.9 5.867 -4.719 1 98.75 82 TYR B CA 1
ATOM 1471 C C . TYR B 1 82 ? -1.637 6.238 -3.436 1 98.75 82 TYR B C 1
ATOM 1473 O O . TYR B 1 82 ? -1.82 7.418 -3.137 1 98.75 82 TYR B O 1
ATOM 1481 N N . GLU B 1 83 ? -2.014 5.293 -2.664 1 98.81 83 GLU B N 1
ATOM 1482 C CA . GLU B 1 83 ? -2.748 5.512 -1.421 1 98.81 83 GLU B CA 1
ATOM 1483 C C . GLU B 1 83 ? -1.886 6.23 -0.388 1 98.81 83 GLU B C 1
ATOM 1485 O O . GLU B 1 83 ? -2.391 7.035 0.399 1 98.81 83 GLU B O 1
ATOM 1490 N N . CYS B 1 84 ? -0.61 5.902 -0.38 1 98.88 84 CYS B N 1
ATOM 1491 C CA . CYS B 1 84 ? 0.312 6.57 0.532 1 98.88 84 CYS B CA 1
ATOM 1492 C C . CYS B 1 84 ? 0.35 8.07 0.266 1 98.88 84 CYS B C 1
ATOM 1494 O O . CYS B 1 84 ? 0.367 8.867 1.203 1 98.88 84 CYS B O 1
ATOM 1496 N N . MET B 1 85 ? 0.304 8.445 -1.029 1 98.75 85 MET B N 1
ATOM 1497 C CA . MET B 1 85 ? 0.282 9.867 -1.358 1 98.75 85 MET B CA 1
ATOM 1498 C C . MET B 1 85 ? -0.974 10.539 -0.809 1 98.75 85 MET B C 1
ATOM 1500 O O . MET B 1 85 ? -0.91 11.641 -0.267 1 98.75 85 MET B O 1
ATOM 1504 N N . LYS B 1 86 ? -2.07 9.836 -0.943 1 98.44 86 LYS B N 1
ATOM 1505 C CA . LYS B 1 86 ? -3.346 10.367 -0.465 1 98.44 86 LYS B CA 1
ATOM 1506 C C . LYS B 1 86 ? -3.352 10.492 1.056 1 98.44 86 LYS B C 1
ATOM 1508 O O . LYS B 1 86 ? -3.828 11.492 1.599 1 98.44 86 LYS B O 1
ATOM 1513 N N . MET B 1 87 ? -2.814 9.531 1.692 1 98.75 87 MET B N 1
ATOM 1514 C CA . MET B 1 87 ? -2.811 9.547 3.152 1 98.75 87 MET B CA 1
ATOM 1515 C C . MET B 1 87 ? -1.944 10.68 3.684 1 98.75 87 MET B C 1
ATOM 1517 O O . MET B 1 87 ? -2.27 11.289 4.703 1 98.75 87 MET B O 1
ATOM 1521 N N . TYR B 1 88 ? -0.833 10.945 3.037 1 98.44 88 TYR B N 1
ATOM 1522 C CA . TYR B 1 88 ? -0.058 12.125 3.396 1 98.44 88 TYR B CA 1
ATOM 1523 C C . TYR B 1 88 ? -0.917 13.383 3.326 1 98.44 88 TYR B C 1
ATOM 1525 O O . TYR B 1 88 ? -0.915 14.195 4.254 1 98.44 88 TYR B O 1
ATOM 1533 N N . ASP B 1 89 ? -1.675 13.547 2.242 1 97.75 89 ASP B N 1
ATOM 1534 C CA . ASP B 1 89 ? -2.529 14.711 2.059 1 97.75 89 ASP B CA 1
ATOM 1535 C C . ASP B 1 89 ? -3.58 14.805 3.162 1 97.75 89 ASP B C 1
ATOM 1537 O O . ASP B 1 89 ? -3.869 15.898 3.66 1 97.75 89 ASP B O 1
ATOM 1541 N N . TYR B 1 90 ? -4.137 13.68 3.506 1 97.88 90 TYR B N 1
ATOM 1542 C CA . TYR B 1 90 ? -5.129 13.664 4.574 1 97.88 90 TYR B CA 1
ATOM 1543 C C . TYR B 1 90 ? -4.504 14.07 5.906 1 97.88 90 TYR B C 1
ATOM 1545 O O . TYR B 1 90 ? -5.105 14.812 6.684 1 97.88 90 TYR B O 1
ATOM 1553 N N . GLY B 1 91 ? -3.26 13.562 6.184 1 97.25 91 GLY B N 1
ATOM 1554 C CA . GLY B 1 91 ? -2.549 13.984 7.383 1 97.25 91 GLY B CA 1
ATOM 1555 C C . GLY B 1 91 ? -2.332 15.484 7.445 1 97.25 91 GLY B C 1
ATOM 1556 O O . GLY B 1 91 ? -2.549 16.109 8.484 1 97.25 91 GLY B O 1
ATOM 1557 N N . ALA B 1 92 ? -1.93 16.016 6.328 1 95.94 92 ALA B N 1
ATOM 1558 C CA . ALA B 1 92 ? -1.717 17.453 6.238 1 95.94 92 ALA B CA 1
ATOM 1559 C C . ALA B 1 92 ? -3.027 18.219 6.422 1 95.94 92 ALA B C 1
ATOM 1561 O O . ALA B 1 92 ? -3.066 19.25 7.102 1 95.94 92 ALA B O 1
ATOM 1562 N N . LEU B 1 93 ? -4.07 17.734 5.836 1 95.19 93 LEU B N 1
ATOM 1563 C CA . LEU B 1 93 ? -5.379 18.391 5.848 1 95.19 93 LEU B CA 1
ATOM 1564 C C . LEU B 1 93 ? -5.977 18.375 7.246 1 95.19 93 LEU B C 1
ATOM 1566 O O . LEU B 1 93 ? -6.418 19.406 7.75 1 95.19 93 LEU B O 1
ATOM 1570 N N . PHE B 1 94 ? -5.973 17.25 7.914 1 94.38 94 PHE B N 1
ATOM 1571 C CA . PHE B 1 94 ? -6.766 17.078 9.125 1 94.38 94 PHE B CA 1
ATOM 1572 C C . PHE B 1 94 ? -5.957 17.453 10.359 1 94.38 94 PHE B C 1
ATOM 1574 O O . PHE B 1 94 ? -6.52 17.641 11.445 1 94.38 94 PHE B O 1
ATOM 1581 N N . SER B 1 95 ? -4.719 17.531 10.25 1 86.69 95 SER B N 1
ATOM 1582 C CA . SER B 1 95 ? -3.918 17.969 11.391 1 86.69 95 SER B CA 1
ATOM 1583 C C . SER B 1 95 ? -3.986 19.484 11.562 1 86.69 95 SER B C 1
ATOM 1585 O O . SER B 1 95 ? -3.707 20 12.641 1 86.69 95 SER B O 1
ATOM 1587 N N . LYS B 1 96 ? -4.105 20.266 10.594 1 75.94 96 LYS B N 1
ATOM 1588 C CA . LYS B 1 96 ? -4.281 21.703 10.68 1 75.94 96 LYS B CA 1
ATOM 1589 C C . LYS B 1 96 ? -5.578 22.062 11.406 1 75.94 96 LYS B C 1
ATOM 1591 O O . LYS B 1 96 ? -5.633 23.047 12.141 1 75.94 96 LYS B O 1
ATOM 1596 N N . ASN B 1 97 ? -6.555 21.328 11.125 1 60.19 97 ASN B N 1
ATOM 1597 C CA . ASN B 1 97 ? -7.863 21.656 11.672 1 60.19 97 ASN B CA 1
ATOM 1598 C C . ASN B 1 97 ? -7.957 21.297 13.156 1 60.19 97 ASN B C 1
ATOM 1600 O O . ASN B 1 97 ? -9 21.5 13.781 1 60.19 97 ASN B O 1
ATOM 1604 N N . SER B 1 98 ? -6.984 20.578 13.625 1 51.16 98 SER B N 1
ATOM 1605 C CA . SER B 1 98 ? -7.008 20.312 15.055 1 51.16 98 SER B CA 1
ATOM 1606 C C . SER B 1 98 ? -6.594 21.547 15.852 1 51.16 98 SER B C 1
ATOM 1608 O O . SER B 1 98 ? -6.379 21.453 17.062 1 51.16 98 SER B O 1
ATOM 1610 N N . LYS B 1 99 ? -6.582 22.891 15.414 1 44.69 99 LYS B N 1
ATOM 1611 C CA . LYS B 1 99 ? -6.512 24.031 16.312 1 44.69 99 LYS B CA 1
ATOM 1612 C C . LYS B 1 99 ? -7.859 24.297 16.984 1 44.69 99 LYS B C 1
ATOM 1614 O O . LYS B 1 99 ? -8.906 24.172 16.344 1 44.69 99 LYS B O 1
#

Secondary structure (DSSP, 8-state):
--TTSHHHHHHHHHHHTT-S-TTTS--GGGGT---TTSTT-HHHHHHHHHHHHHHHHHHHHT-S--HHHHHHHHHHHHHHHHHHHHHHHHHHHHHHTT-/--TTSHHHHHHHHHHHTT-S-TTTS--GGGGT---TTSTT-HHHHHHHHHHHHHHHHHHHHT-S--HHHHHHHHHHHHHHHHHHHHHHHHHHHHHHTT-

Solvent-accessible surface area (backbone atoms only — not comparable to full-atom values): 10691 Å² total; per-residue (Å²): 129,61,70,87,36,71,68,43,46,50,49,52,52,29,36,29,59,59,70,53,60,49,90,86,53,70,58,82,63,59,80,80,41,61,48,37,49,40,90,89,24,72,44,27,53,37,46,50,52,28,52,52,27,52,48,52,52,18,59,75,70,71,38,96,70,49,70,44,60,50,46,34,54,53,34,49,51,48,39,28,52,54,47,23,54,51,26,18,51,48,17,34,57,50,52,62,66,70,111,128,60,71,85,36,70,68,43,46,49,50,52,51,30,36,30,60,59,70,54,60,49,89,85,53,70,58,82,62,59,80,80,41,61,47,36,50,39,90,90,25,72,44,27,55,37,46,50,52,28,52,52,27,50,50,52,51,17,60,75,70,72,39,96,68,48,70,44,59,49,47,33,54,50,32,47,52,50,39,28,51,56,47,23,54,51,27,20,52,49,17,35,57,48,50,63,66,70,112

Organism: NCBI:txid1796616

Radius of gyration: 18.16 Å; Cα contacts (8 Å, |Δi|>4): 253; chains: 2; bounding box: 50×54×33 Å

pLDDT: mean 95.13, std 8.48, range [44.59, 98.94]

Foldseek 3Di:
DPCLDPVNLVVLVCLLCVNDDCVVPNDPCNVVHHPQLPPPHPVVVVVVVLVVVQCVVCVVVVHPHDPVSVVVVVVVVVVVSVVSSVVSVVCVVVVVVVD/DPCLDPVNLVVLVCLLCVNDDCVVPNDPCNVVHHPQLPPPHPVVVVVVVLVVVQCVVCVVVVHPHDPVSVVVVVVVVVVVSVVSSVVSVVCVVVVVVVD